Protein AF-A0A497IFQ3-F1 (afdb_monomer_lite)

Secondary structure (DSSP, 8-state):
----PPEEEEEEE-HHHHHHHHTT--HHHHHHHHHHHHTTS-HHHHHHHHTT----EEEEEEE-HHHHHHHHHHHHHH---HHHHHHHHHHTT--THHHHHHHHHHHHHHHHHHHHHHHHHHHHHHHHHHHHHHHTT----------PPPHHHHHHHHHHHHHHHHHHHT-SS--HHHHHHHHHHHSHHHHHHHHHHHHHHHHHHTTS-----

Structure (mmCIF, N/CA/C/O backbone):
data_AF-A0A497IFQ3-F1
#
_entry.id   AF-A0A497IFQ3-F1
#
loop_
_atom_site.group_PDB
_atom_site.id
_atom_site.type_symbol
_atom_site.label_atom_id
_atom_site.label_alt_id
_atom_site.label_comp_id
_atom_site.label_asym_id
_atom_site.label_entity_id
_atom_site.label_seq_id
_atom_site.pdbx_PDB_ins_code
_atom_site.Cartn_x
_atom_site.Cartn_y
_atom_site.Cartn_z
_atom_site.occupancy
_atom_site.B_iso_or_equiv
_atom_site.auth_seq_id
_atom_site.auth_comp_id
_atom_site.auth_asym_id
_atom_site.auth_atom_id
_atom_site.pdbx_PDB_model_num
ATOM 1 N N . MET A 1 1 ? -48.762 4.187 33.250 1.00 46.31 1 MET A N 1
ATOM 2 C CA . MET A 1 1 ? -47.581 4.275 32.359 1.00 46.31 1 MET A CA 1
ATOM 3 C C . MET A 1 1 ? -46.442 4.932 33.128 1.00 46.31 1 MET A C 1
ATOM 5 O O . MET A 1 1 ? -46.486 6.135 33.351 1.00 46.31 1 MET A O 1
ATOM 9 N N . ALA A 1 2 ? -45.483 4.150 33.629 1.00 41.56 2 ALA A N 1
ATOM 10 C CA . ALA A 1 2 ? -44.342 4.691 34.366 1.00 41.56 2 ALA A CA 1
ATOM 11 C C . ALA A 1 2 ? -43.437 5.490 33.413 1.00 41.56 2 ALA A C 1
ATOM 13 O O . ALA A 1 2 ? -43.145 5.036 32.306 1.00 41.56 2 ALA A O 1
ATOM 14 N N . ARG A 1 3 ? -43.013 6.691 33.826 1.00 48.00 3 ARG A N 1
ATOM 15 C CA . ARG A 1 3 ? -41.976 7.466 33.127 1.00 48.00 3 ARG A CA 1
ATOM 16 C C . ARG A 1 3 ? -40.712 6.593 33.078 1.00 48.00 3 ARG A C 1
ATOM 18 O O . ARG A 1 3 ? -40.090 6.421 34.119 1.00 48.00 3 ARG A O 1
ATOM 25 N N . LYS A 1 4 ? -40.357 6.023 31.916 1.00 55.31 4 LYS A N 1
ATOM 26 C CA . LYS A 1 4 ? -39.126 5.219 31.750 1.00 55.31 4 LYS A CA 1
ATOM 27 C C . LYS A 1 4 ? -37.924 6.083 32.165 1.00 55.31 4 LYS A C 1
ATOM 29 O O . LYS A 1 4 ? -37.690 7.126 31.546 1.00 55.31 4 LYS A O 1
ATOM 34 N N . MET A 1 5 ? -37.203 5.718 33.229 1.00 58.91 5 MET A N 1
ATOM 35 C CA . MET A 1 5 ? -36.069 6.508 33.711 1.00 58.91 5 MET A CA 1
ATOM 36 C C . MET A 1 5 ? -34.869 6.247 32.802 1.00 58.91 5 MET A C 1
ATOM 38 O O . MET A 1 5 ? -34.346 5.145 32.721 1.00 58.91 5 MET A O 1
ATOM 42 N N . ALA A 1 6 ? -34.378 7.271 32.107 1.00 61.56 6 ALA A N 1
ATOM 43 C CA . ALA A 1 6 ? -33.133 7.126 31.360 1.00 61.56 6 ALA A CA 1
ATOM 44 C C . ALA A 1 6 ? -31.962 6.938 32.341 1.00 61.56 6 ALA A C 1
ATOM 46 O O . ALA A 1 6 ? -31.642 7.838 33.126 1.00 61.56 6 ALA A O 1
ATOM 47 N N . SER A 1 7 ? -31.308 5.782 32.272 1.00 74.75 7 SER A N 1
ATOM 48 C CA . SER A 1 7 ? -30.119 5.479 33.064 1.00 74.75 7 SER A CA 1
ATOM 49 C C . SER A 1 7 ? -28.922 6.277 32.534 1.00 74.75 7 SER A C 1
ATOM 51 O O . SER A 1 7 ? -28.750 6.446 31.323 1.00 74.75 7 SER A O 1
ATOM 53 N N . LYS A 1 8 ? -28.102 6.824 33.441 1.00 78.56 8 LYS A N 1
ATOM 54 C CA . LYS A 1 8 ? -26.929 7.652 33.104 1.00 78.56 8 LYS A CA 1
ATOM 55 C C . LYS A 1 8 ? -25.644 6.886 33.416 1.00 78.56 8 LYS A C 1
ATOM 57 O O . LYS A 1 8 ? -25.462 6.452 34.548 1.00 78.56 8 LYS A O 1
ATOM 62 N N . ILE A 1 9 ? -24.733 6.787 32.450 1.00 79.19 9 ILE A N 1
ATOM 63 C CA . ILE A 1 9 ? -23.397 6.196 32.634 1.00 79.19 9 ILE A CA 1
ATOM 64 C C . ILE A 1 9 ? -22.337 7.247 32.326 1.00 79.19 9 ILE A C 1
ATOM 66 O O . ILE A 1 9 ? -22.396 7.895 31.285 1.00 79.19 9 ILE A O 1
ATOM 70 N N . THR A 1 10 ? -21.322 7.370 33.179 1.00 80.25 10 THR A N 1
ATOM 71 C CA . THR A 1 10 ? -20.142 8.200 32.901 1.00 80.25 10 THR A CA 1
ATOM 72 C C . THR A 1 10 ? -18.988 7.323 32.428 1.00 80.25 10 THR A C 1
ATOM 74 O O . THR A 1 10 ? -18.559 6.417 33.140 1.00 80.25 10 THR A O 1
ATOM 77 N N . VAL A 1 11 ? -18.452 7.601 31.241 1.00 80.94 11 VAL A N 1
ATOM 78 C CA . VAL A 1 11 ? -17.376 6.823 30.610 1.00 80.94 11 VAL A CA 1
ATOM 79 C C . VAL A 1 11 ? -16.188 7.725 30.307 1.00 80.94 11 VAL A C 1
ATOM 81 O O . VAL A 1 11 ? -16.362 8.873 29.902 1.00 80.94 11 VAL A O 1
ATOM 84 N N . LYS A 1 12 ? -14.967 7.210 30.491 1.00 81.88 12 LYS A N 1
ATOM 85 C CA . LYS A 1 12 ? -13.747 7.900 30.057 1.00 81.88 12 LYS A CA 1
ATOM 86 C C . LYS A 1 12 ? -13.398 7.538 28.612 1.00 81.88 12 LYS A C 1
ATOM 88 O O . LYS A 1 12 ? -13.318 6.352 28.298 1.00 81.88 12 LYS A O 1
ATOM 93 N N . VAL A 1 13 ? -13.143 8.528 27.764 1.00 75.88 13 VAL A N 1
ATOM 94 C CA . VAL A 1 13 ? -12.790 8.370 26.344 1.00 75.88 13 VAL A CA 1
ATOM 95 C C . VAL A 1 13 ? -11.531 9.166 25.982 1.00 75.88 13 VAL A C 1
ATOM 97 O O . VAL A 1 13 ? -11.030 9.972 26.770 1.00 75.88 13 VAL A O 1
ATOM 100 N N . SER A 1 14 ? -10.973 8.902 24.799 1.00 78.06 14 SER A N 1
ATOM 101 C CA . SER A 1 14 ? -9.847 9.682 24.274 1.00 78.06 14 SER A CA 1
ATOM 102 C C . SER A 1 14 ? -10.272 11.128 23.977 1.00 78.06 14 SER A C 1
ATOM 104 O O . SER A 1 14 ? -11.433 11.386 23.654 1.00 78.06 14 SER A O 1
ATOM 106 N N . GLU A 1 15 ? -9.329 12.070 24.027 1.00 78.75 15 GLU A N 1
ATOM 107 C CA . GLU A 1 15 ? -9.575 13.483 23.699 1.00 78.75 15 GLU A CA 1
ATOM 108 C C . GLU A 1 15 ? -10.144 13.661 22.277 1.00 78.75 15 GLU A C 1
ATOM 110 O O . GLU A 1 15 ? -11.024 14.485 22.028 1.00 78.75 15 GLU A O 1
ATOM 115 N N . LYS A 1 16 ? -9.696 12.834 21.329 1.00 74.12 16 LYS A N 1
ATOM 116 C CA . LYS A 1 16 ? -10.161 12.857 19.938 1.00 74.12 16 LYS A CA 1
ATOM 117 C C . LYS A 1 16 ? -11.615 12.400 19.807 1.00 74.12 16 LYS A C 1
ATOM 119 O O . LYS A 1 16 ? -12.400 13.058 19.120 1.00 74.12 16 LYS A O 1
ATOM 124 N N . THR A 1 17 ? -11.989 11.318 20.496 1.00 73.94 17 THR A N 1
ATOM 125 C CA . THR A 1 17 ? -13.386 10.869 20.588 1.00 73.94 17 THR A CA 1
ATOM 126 C C . THR A 1 17 ? -14.232 11.940 21.280 1.00 73.94 17 THR A C 1
ATOM 128 O O . THR A 1 17 ? -15.308 12.275 20.792 1.00 73.94 17 THR A O 1
ATOM 131 N N . PHE A 1 18 ? -13.713 12.564 22.342 1.00 74.44 18 PHE A N 1
ATOM 132 C CA . PHE A 1 18 ? -14.385 13.652 23.052 1.00 74.44 18 PHE A CA 1
ATOM 133 C C . PHE A 1 18 ? -14.697 14.850 22.149 1.00 74.44 18 PHE A C 1
ATOM 135 O O . PHE A 1 18 ? -15.847 15.283 22.082 1.00 74.44 18 PHE A O 1
ATOM 142 N N . ARG A 1 19 ? -13.719 15.339 21.374 1.00 77.75 19 ARG A N 1
ATOM 143 C CA . ARG A 1 19 ? -13.930 16.443 20.421 1.00 77.75 19 ARG A CA 1
ATOM 144 C C . ARG A 1 19 ? -14.994 16.104 19.369 1.00 77.75 19 ARG A C 1
ATOM 146 O O . ARG A 1 19 ? -15.858 16.932 19.094 1.00 77.75 19 ARG A O 1
ATOM 153 N N . LYS A 1 20 ? -14.983 14.881 18.821 1.00 71.31 20 LYS A N 1
ATOM 154 C CA . LYS A 1 20 ? -15.987 14.420 17.839 1.00 71.31 20 LYS A CA 1
ATOM 155 C C . LYS A 1 20 ? -17.396 14.329 18.417 1.00 71.31 20 LYS A C 1
ATOM 157 O O . LYS A 1 20 ? -18.358 14.636 17.721 1.00 71.31 20 LYS A O 1
ATOM 162 N N . LEU A 1 21 ? -17.510 13.879 19.662 1.00 71.06 21 LEU A N 1
ATOM 163 C CA . LEU A 1 21 ? -18.790 13.744 20.352 1.00 71.06 21 LEU A CA 1
ATOM 164 C C . LEU A 1 21 ? -19.343 15.107 20.791 1.00 71.06 21 LEU A C 1
ATOM 166 O O . LEU A 1 21 ? -20.546 15.330 20.708 1.00 71.06 21 LEU A O 1
ATOM 170 N N . ARG A 1 22 ? -18.472 16.055 21.163 1.00 68.50 22 ARG A N 1
ATOM 171 C CA . ARG A 1 22 ? -18.859 17.441 21.472 1.00 68.50 22 ARG A CA 1
ATOM 172 C C . ARG A 1 22 ? -19.334 18.217 20.236 1.00 68.50 22 ARG A C 1
ATOM 174 O O . ARG A 1 22 ? -20.189 19.082 20.370 1.00 68.50 22 ARG A O 1
ATOM 181 N N . ALA A 1 23 ? -18.835 17.887 19.042 1.00 67.06 23 ALA A N 1
ATOM 182 C CA . ALA A 1 23 ? -19.178 18.535 17.769 1.00 67.06 23 ALA A CA 1
ATOM 183 C C . ALA A 1 23 ? -20.582 18.183 17.207 1.00 67.06 23 ALA A C 1
ATOM 185 O O . ALA A 1 23 ? -20.798 18.259 16.001 1.00 67.06 23 ALA A O 1
ATOM 186 N N . GLY A 1 24 ? -21.538 17.793 18.058 1.00 55.72 24 GLY A N 1
ATOM 187 C CA . GLY A 1 24 ? -22.955 17.674 17.685 1.00 55.72 24 GLY A CA 1
ATOM 188 C C . GLY A 1 24 ? -23.424 16.298 17.201 1.00 55.72 24 GLY A C 1
ATOM 189 O O . GLY A 1 24 ? -24.503 16.200 16.627 1.00 55.72 24 GLY A O 1
ATOM 190 N N . ARG A 1 25 ? -22.666 15.216 17.426 1.00 62.12 25 ARG A N 1
ATOM 191 C CA . ARG A 1 25 ? -23.159 13.853 17.148 1.00 62.12 25 ARG A CA 1
ATOM 192 C C . ARG A 1 25 ? -23.774 13.244 18.406 1.00 62.12 25 ARG A C 1
ATOM 194 O O . ARG A 1 25 ? -23.115 13.178 19.439 1.00 62.12 25 ARG A O 1
ATOM 201 N N . ASN A 1 26 ? -25.018 12.775 18.306 1.00 74.94 26 ASN A N 1
ATOM 202 C CA . ASN A 1 26 ? -25.780 12.232 19.427 1.00 74.94 26 ASN A CA 1
ATOM 203 C C . ASN A 1 26 ? -25.115 10.953 19.980 1.00 74.94 26 ASN A C 1
ATOM 205 O O . ASN A 1 26 ? -25.133 9.897 19.350 1.00 74.94 26 ASN A O 1
ATOM 209 N N . ILE A 1 27 ? -24.476 11.061 21.149 1.00 73.12 27 ILE A N 1
ATOM 210 C CA . ILE A 1 27 ? -23.703 9.972 21.773 1.00 73.12 27 ILE A CA 1
ATOM 211 C C . ILE A 1 27 ? -24.603 8.769 22.067 1.00 73.12 27 ILE A C 1
ATOM 213 O O . ILE A 1 27 ? -24.208 7.631 21.829 1.00 73.12 27 ILE A O 1
ATOM 217 N N . SER A 1 28 ? -25.822 9.024 22.542 1.00 71.44 28 SER A N 1
ATOM 218 C CA . SER A 1 28 ? -26.810 7.984 22.838 1.00 71.44 28 SER A CA 1
ATOM 219 C C . SER A 1 28 ? -27.174 7.171 21.595 1.00 71.44 28 SER A C 1
ATOM 221 O O . SER A 1 28 ? -27.269 5.951 21.658 1.00 71.44 28 SER A O 1
ATOM 223 N N . GLU A 1 29 ? -27.290 7.827 20.442 1.00 75.06 29 GLU A N 1
ATOM 224 C CA . GLU A 1 29 ? -27.592 7.174 19.165 1.00 75.06 29 GLU A CA 1
ATOM 225 C C . GLU A 1 29 ? -26.416 6.328 18.656 1.00 75.06 29 GLU A C 1
ATOM 227 O O . GLU A 1 29 ? -26.613 5.241 18.119 1.00 75.06 29 GLU A O 1
ATOM 232 N N . GLN A 1 30 ? -25.176 6.773 18.888 1.00 72.62 30 GLN A N 1
ATOM 233 C CA . GLN A 1 30 ? -23.989 5.981 18.552 1.00 72.62 30 GLN A CA 1
ATOM 234 C C . GLN A 1 30 ? -23.867 4.723 19.407 1.00 72.62 30 GLN A C 1
ATOM 236 O O . GLN A 1 30 ? -23.492 3.679 18.881 1.00 72.62 30 GLN A O 1
ATOM 241 N N . VAL A 1 31 ? -24.179 4.814 20.703 1.00 73.88 31 VAL A N 1
ATOM 242 C CA . VAL A 1 31 ? -24.157 3.648 21.594 1.00 73.88 31 VAL A CA 1
ATOM 243 C C . VAL A 1 31 ? -25.266 2.669 21.221 1.00 73.88 31 VAL A C 1
ATOM 245 O O . VAL A 1 31 ? -24.986 1.478 21.134 1.00 73.88 31 VAL A O 1
ATOM 248 N N . ARG A 1 32 ? -26.470 3.151 20.885 1.00 74.69 32 ARG A N 1
ATOM 249 C CA . ARG A 1 32 ? -27.553 2.303 20.363 1.00 74.69 32 ARG A CA 1
ATOM 250 C C . ARG A 1 32 ? -27.152 1.577 19.079 1.00 74.69 32 ARG A C 1
ATOM 252 O O . ARG A 1 32 ? -27.226 0.356 19.016 1.00 74.69 32 ARG A O 1
ATOM 259 N N . ALA A 1 33 ? -26.647 2.310 18.085 1.00 74.56 33 ALA A N 1
ATOM 260 C CA . ALA A 1 33 ? -26.200 1.718 16.823 1.00 74.56 33 ALA A CA 1
ATOM 261 C C . ALA A 1 33 ? -25.034 0.732 17.013 1.00 74.56 33 ALA A C 1
ATOM 263 O O . ALA A 1 33 ? -24.852 -0.184 16.215 1.00 74.56 33 ALA A O 1
ATOM 264 N N . ALA A 1 34 ? -24.213 0.927 18.047 1.00 70.00 34 ALA A N 1
ATOM 265 C CA . ALA A 1 34 ? -23.145 0.003 18.398 1.00 70.00 34 ALA A CA 1
ATOM 266 C C . ALA A 1 34 ? -23.668 -1.242 19.138 1.00 70.00 34 ALA A C 1
ATOM 268 O O . ALA A 1 34 ? -23.150 -2.326 18.900 1.00 70.00 34 ALA A O 1
ATOM 269 N N . LEU A 1 35 ? -24.704 -1.109 19.975 1.00 71.94 35 LEU A N 1
ATOM 270 C CA . LEU A 1 35 ? -25.392 -2.223 20.639 1.00 71.94 35 LEU A CA 1
ATOM 271 C C . LEU A 1 35 ? -26.104 -3.151 19.648 1.00 71.94 35 LEU A C 1
ATOM 273 O O . LEU A 1 35 ? -26.054 -4.365 19.811 1.00 71.94 35 LEU A O 1
ATOM 277 N N . GLU A 1 36 ? -26.714 -2.612 18.594 1.00 73.75 36 GLU A N 1
ATOM 278 C CA . GLU A 1 36 ? -27.308 -3.440 17.533 1.00 73.75 36 GLU A CA 1
ATOM 279 C C . GLU A 1 36 ? -26.243 -4.268 16.803 1.00 73.75 36 GLU A C 1
ATOM 281 O O . GLU A 1 36 ? -26.427 -5.463 16.585 1.00 73.75 36 GLU A O 1
ATOM 286 N N . ARG A 1 37 ? -25.087 -3.658 16.516 1.00 67.19 37 ARG A N 1
ATOM 287 C CA . ARG A 1 37 ? -23.933 -4.334 15.901 1.00 67.19 37 ARG A CA 1
ATOM 288 C C . ARG A 1 37 ? -23.206 -5.277 16.848 1.00 67.19 37 ARG A C 1
ATOM 290 O O . ARG A 1 37 ? -22.497 -6.156 16.383 1.00 67.19 37 ARG A O 1
ATOM 297 N N . LEU A 1 38 ? -23.335 -5.110 18.164 1.00 64.12 38 LEU A N 1
ATOM 298 C CA . LEU A 1 38 ? -22.708 -6.019 19.125 1.00 64.12 38 LEU A CA 1
ATOM 299 C C . LEU A 1 38 ? -23.210 -7.444 18.987 1.00 64.12 38 LEU A C 1
ATOM 301 O O . LEU A 1 38 ? -22.450 -8.362 19.249 1.00 64.12 38 LEU A O 1
ATOM 305 N N . LYS A 1 39 ? -24.445 -7.633 18.514 1.00 65.31 39 LYS A N 1
ATOM 306 C CA . LYS A 1 39 ? -24.945 -8.967 18.174 1.00 65.31 39 LYS A CA 1
ATOM 307 C C . LYS A 1 39 ? -24.086 -9.664 17.107 1.00 65.31 39 LYS A C 1
ATOM 309 O O . LYS A 1 39 ? -24.096 -10.884 17.043 1.00 65.31 39 LYS A O 1
ATOM 314 N N . GLU A 1 40 ? -23.334 -8.908 16.304 1.00 66.06 40 GLU A N 1
ATOM 315 C CA . GLU A 1 40 ? -22.404 -9.418 15.287 1.00 66.06 40 GLU A CA 1
ATOM 316 C C . GLU A 1 40 ? -20.965 -9.579 15.813 1.00 66.06 40 GLU A C 1
ATOM 318 O O . GLU A 1 40 ? -20.155 -10.260 15.191 1.00 66.06 40 GLU A O 1
ATOM 323 N N . ILE A 1 41 ? -20.621 -8.952 16.944 1.00 63.09 41 ILE A N 1
ATOM 324 C CA . ILE A 1 41 ? -19.265 -8.926 17.506 1.00 63.09 41 ILE A CA 1
ATOM 325 C C . ILE A 1 41 ? -19.222 -9.898 18.683 1.00 63.09 41 ILE A C 1
ATOM 327 O O . ILE A 1 41 ? -19.818 -9.643 19.727 1.00 63.09 41 ILE A O 1
ATOM 331 N N . GLY A 1 42 ? -18.490 -11.002 18.539 1.00 67.31 42 GLY A N 1
ATOM 332 C CA . GLY A 1 42 ? -18.340 -11.978 19.618 1.00 67.31 42 GLY A CA 1
ATOM 333 C C . GLY A 1 42 ? -17.724 -11.367 20.894 1.00 67.31 42 GLY A C 1
ATOM 334 O O . GLY A 1 42 ? -16.911 -10.439 20.812 1.00 67.31 42 GLY A O 1
ATOM 335 N N . PRO A 1 43 ? -18.051 -11.897 22.088 1.00 69.81 43 PRO A N 1
ATOM 336 C CA . PRO A 1 43 ? -17.566 -11.382 23.377 1.00 69.81 43 PRO A CA 1
ATOM 337 C C . PRO A 1 43 ? -16.031 -11.374 23.494 1.00 69.81 43 PRO A C 1
ATOM 339 O O . PRO A 1 43 ? -15.452 -10.509 24.154 1.00 69.81 43 PRO A O 1
ATOM 342 N N . GLU A 1 44 ? -15.347 -12.288 22.804 1.00 71.44 44 GLU A N 1
ATOM 343 C CA . GLU A 1 44 ? -13.881 -12.324 22.748 1.00 71.44 44 GLU A CA 1
ATOM 344 C C . GLU A 1 44 ? -13.276 -11.128 22.001 1.00 71.44 44 GLU A C 1
ATOM 346 O O . GLU A 1 44 ? -12.239 -10.596 22.405 1.00 71.44 44 GLU A O 1
ATOM 351 N N . GLU A 1 45 ? -13.923 -10.671 20.925 1.00 67.62 45 GLU A N 1
ATOM 352 C CA . GLU A 1 45 ? -13.475 -9.505 20.159 1.00 67.62 45 GLU A CA 1
ATOM 353 C C . GLU A 1 45 ? -13.669 -8.227 20.982 1.00 67.62 45 GLU A C 1
ATOM 355 O O . GLU A 1 45 ? -12.790 -7.364 21.008 1.00 67.62 45 GLU A O 1
ATOM 360 N N . LEU A 1 46 ? -14.759 -8.150 21.754 1.00 67.88 46 LEU A N 1
ATOM 361 C CA . LEU A 1 46 ? -14.995 -7.055 22.692 1.00 67.88 46 LEU A CA 1
ATOM 362 C C . LEU A 1 46 ? -13.854 -6.921 23.713 1.00 67.88 46 LEU A C 1
ATOM 364 O O . LEU A 1 46 ? -13.364 -5.814 23.952 1.00 67.88 46 LEU A O 1
ATOM 368 N N . LYS A 1 47 ? -13.400 -8.046 24.281 1.00 70.12 47 LYS A N 1
ATOM 369 C CA . LYS A 1 47 ? -12.311 -8.072 25.266 1.00 70.12 47 LYS A CA 1
ATOM 370 C C . LYS A 1 47 ? -11.004 -7.547 24.667 1.00 70.12 47 LYS A C 1
ATOM 372 O O . LYS A 1 47 ? -10.412 -6.625 25.231 1.00 70.12 47 LYS A O 1
ATOM 377 N N . ARG A 1 48 ? -10.627 -8.022 23.473 1.00 72.12 48 ARG A N 1
ATOM 378 C CA . ARG A 1 48 ? -9.427 -7.555 22.745 1.00 72.12 48 ARG A CA 1
ATOM 379 C C . ARG A 1 48 ? -9.458 -6.053 22.466 1.00 72.12 48 ARG A C 1
ATOM 381 O O . ARG A 1 48 ? -8.453 -5.376 22.638 1.00 72.12 48 ARG A O 1
ATOM 388 N N . MET A 1 49 ? -10.619 -5.511 22.102 1.00 64.94 49 MET A N 1
ATOM 389 C CA . MET A 1 49 ? -10.777 -4.079 21.820 1.00 64.94 49 MET A CA 1
ATOM 390 C C . MET A 1 49 ? -10.685 -3.183 23.068 1.00 64.94 49 MET A C 1
ATOM 392 O O . MET A 1 49 ? -10.488 -1.969 22.955 1.00 64.94 49 MET A O 1
ATOM 396 N N . THR A 1 50 ? -10.844 -3.749 24.268 1.00 66.44 50 THR A N 1
ATOM 397 C CA . THR A 1 50 ? -10.712 -2.999 25.529 1.00 66.44 50 THR A CA 1
ATOM 398 C C . THR A 1 50 ? -9.323 -3.012 26.139 1.00 66.44 50 THR A C 1
ATOM 400 O O . THR A 1 50 ? -9.010 -2.122 26.938 1.00 66.44 50 THR A O 1
ATOM 403 N N . GLU A 1 51 ? -8.473 -3.955 25.739 1.00 63.56 51 GLU A N 1
ATOM 404 C CA . GLU A 1 51 ? -7.082 -4.027 26.171 1.00 63.56 51 GLU A CA 1
ATOM 405 C C . GLU A 1 51 ? -6.283 -2.889 25.511 1.00 63.56 51 GLU A C 1
ATOM 407 O O . GLU A 1 51 ? -5.857 -2.958 24.365 1.00 63.56 51 GLU A O 1
ATOM 412 N N . GLY A 1 52 ? -6.119 -1.778 26.237 1.00 56.53 52 GLY A N 1
ATOM 413 C CA . GLY A 1 52 ? -5.223 -0.675 25.854 1.00 56.53 52 GLY A CA 1
ATOM 414 C C . GLY A 1 52 ? -5.882 0.693 25.675 1.00 56.53 52 GLY A C 1
ATOM 415 O O . GLY A 1 52 ? -5.188 1.710 25.642 1.00 56.53 52 GLY A O 1
ATOM 416 N N . ALA A 1 53 ? -7.212 0.782 25.635 1.00 57.25 53 ALA A N 1
ATOM 417 C CA . ALA A 1 53 ? -7.888 2.068 25.485 1.00 57.25 53 ALA A CA 1
ATOM 418 C C . ALA A 1 53 ? -8.182 2.726 26.845 1.00 57.25 53 ALA A C 1
ATOM 420 O O . ALA A 1 53 ? -9.273 2.574 27.403 1.00 57.25 53 ALA A O 1
ATOM 421 N N . VAL A 1 54 ? -7.244 3.511 27.387 1.00 64.38 54 VAL A N 1
ATOM 422 C CA . VAL A 1 54 ? -7.496 4.360 28.569 1.00 64.38 54 VAL A CA 1
ATOM 423 C C . VAL A 1 54 ? -7.704 5.812 28.142 1.00 64.38 54 VAL A C 1
ATOM 425 O O . VAL A 1 54 ? -6.773 6.524 27.778 1.00 64.38 54 VAL A O 1
ATOM 428 N N . GLY A 1 55 ? -8.960 6.257 28.185 1.00 66.31 55 GLY A N 1
ATOM 429 C CA . GLY A 1 55 ? -9.328 7.657 27.988 1.00 66.31 55 GLY A CA 1
ATOM 430 C C . GLY A 1 55 ? -9.105 8.508 29.241 1.00 66.31 55 GLY A C 1
ATOM 431 O O . GLY A 1 55 ? -9.234 8.006 30.360 1.00 66.31 55 GLY A O 1
ATOM 432 N N . LYS A 1 56 ? -8.815 9.802 29.064 1.00 76.62 56 LYS A N 1
ATOM 433 C CA . LYS A 1 56 ? -8.712 10.780 30.165 1.00 76.62 56 LYS A CA 1
ATOM 434 C C . LYS A 1 56 ? -9.996 11.606 30.338 1.00 76.62 56 LYS A C 1
ATOM 436 O O . LYS A 1 56 ? -10.358 11.922 31.469 1.00 76.62 56 LYS A O 1
ATOM 441 N N . GLU A 1 57 ? -10.719 11.867 29.251 1.00 79.75 57 GLU A N 1
ATOM 442 C CA . GLU A 1 57 ? -11.892 12.751 29.217 1.00 79.75 57 GLU A CA 1
ATOM 443 C C . GLU A 1 57 ? -13.180 12.026 29.610 1.00 79.75 57 GLU A C 1
ATOM 445 O O . GLU A 1 57 ? -13.417 10.916 29.141 1.00 79.75 57 GLU A O 1
ATOM 450 N N . LYS A 1 58 ? -14.041 12.634 30.436 1.00 82.25 58 LYS A N 1
ATOM 451 C CA . LYS A 1 58 ? -15.310 12.028 30.890 1.00 82.25 58 LYS A CA 1
ATOM 452 C C . LYS A 1 58 ? -16.489 12.463 30.014 1.00 82.25 58 LYS A C 1
ATOM 454 O O . LYS A 1 58 ? -16.671 13.649 29.765 1.00 82.25 58 LYS A O 1
ATOM 459 N N . ILE A 1 59 ? -17.335 11.512 29.622 1.00 80.31 59 ILE A N 1
ATOM 460 C CA . ILE A 1 59 ? -18.592 11.749 28.902 1.00 80.31 59 ILE A CA 1
ATOM 461 C C . ILE A 1 59 ? -19.731 11.024 29.603 1.00 80.31 59 ILE A C 1
ATOM 463 O O . ILE A 1 59 ? -19.596 9.857 29.969 1.00 80.31 59 ILE A O 1
ATOM 467 N N . THR A 1 60 ? -20.866 11.703 29.738 1.00 80.94 60 THR A N 1
ATOM 468 C CA . THR A 1 60 ? -22.102 11.109 30.250 1.00 80.94 60 THR A CA 1
ATOM 469 C C . THR A 1 60 ? -22.967 10.627 29.092 1.00 80.94 60 THR A C 1
ATOM 471 O O . THR A 1 60 ? -23.381 11.417 28.246 1.00 80.94 60 THR A O 1
ATOM 474 N N . VAL A 1 61 ? -23.273 9.335 29.079 1.00 80.25 61 VAL A N 1
ATOM 475 C CA . VAL A 1 61 ? -24.188 8.690 28.138 1.00 80.25 61 VAL A CA 1
ATOM 476 C C . VAL A 1 61 ? -25.528 8.481 28.834 1.00 80.25 61 VAL A C 1
ATOM 478 O O . VAL A 1 61 ? -25.575 7.967 29.952 1.00 80.25 61 VAL A O 1
ATOM 481 N N . LYS A 1 62 ? -26.622 8.885 28.185 1.00 81.25 62 LYS A N 1
ATOM 482 C CA . LYS A 1 62 ? -27.985 8.581 28.636 1.00 81.25 62 LYS A CA 1
ATOM 483 C C . LYS A 1 62 ? -28.538 7.456 27.773 1.00 81.25 62 LYS A C 1
ATOM 485 O O . LYS A 1 62 ? -28.597 7.633 26.557 1.00 81.25 62 LYS A O 1
ATOM 490 N N . LEU A 1 63 ? -28.934 6.346 28.386 1.00 79.06 63 LEU A N 1
ATOM 491 C CA . LEU A 1 63 ? -29.513 5.196 27.692 1.00 79.06 63 LEU A CA 1
ATOM 492 C C . LEU A 1 63 ? -30.894 4.853 28.273 1.00 79.06 63 LEU A C 1
ATOM 494 O O . LEU A 1 63 ? -31.120 5.056 29.471 1.00 79.06 63 LEU A O 1
ATOM 498 N N . PRO A 1 64 ? -31.822 4.336 27.454 1.00 81.00 64 PRO A N 1
ATOM 499 C CA . PRO A 1 64 ? -33.015 3.642 27.932 1.00 81.00 64 PRO A CA 1
ATOM 500 C C . PRO A 1 64 ? -32.666 2.464 28.856 1.00 81.00 64 PRO A C 1
ATOM 502 O O . PRO A 1 64 ? -31.607 1.852 28.718 1.00 81.00 64 PRO A O 1
ATOM 505 N N . GLU A 1 65 ? -33.570 2.122 29.778 1.00 80.38 65 GLU A N 1
ATOM 506 C CA . GLU A 1 65 ? -33.380 1.019 30.741 1.00 80.38 65 GLU A CA 1
ATOM 507 C C . GLU A 1 65 ? -33.154 -0.332 30.051 1.00 80.38 65 GLU A C 1
ATOM 509 O O . GLU A 1 65 ? -32.312 -1.108 30.489 1.00 80.38 65 GLU A O 1
ATOM 514 N N . GLU A 1 66 ? -33.844 -0.577 28.936 1.00 81.94 66 GLU A N 1
ATOM 515 C CA . GLU A 1 66 ? -33.701 -1.791 28.121 1.00 81.94 66 GLU A CA 1
ATOM 516 C C . GLU A 1 66 ? -32.268 -1.941 27.578 1.00 81.94 66 GLU A C 1
ATOM 518 O O . GLU A 1 66 ? -31.650 -2.996 27.704 1.00 81.94 66 GLU A O 1
ATOM 523 N N . GLU A 1 67 ? -31.698 -0.859 27.041 1.00 80.56 67 GLU A N 1
ATOM 524 C CA . GLU A 1 67 ? -30.322 -0.833 26.527 1.00 80.56 67 GLU A CA 1
ATOM 525 C C . GLU A 1 67 ? -29.293 -0.986 27.656 1.00 80.56 67 GLU A C 1
ATOM 527 O O . GLU A 1 67 ? -28.277 -1.666 27.500 1.00 80.56 67 GLU A O 1
ATOM 532 N N . TYR A 1 68 ? -29.575 -0.395 28.819 1.00 82.56 68 TYR A N 1
ATOM 533 C CA . TYR A 1 68 ? -28.736 -0.542 30.003 1.00 82.56 68 TYR A CA 1
ATOM 534 C C . TYR A 1 68 ? -28.735 -1.979 30.543 1.00 82.56 68 TYR A C 1
ATOM 536 O O . TYR A 1 68 ? -27.677 -2.500 30.896 1.00 82.56 68 TYR A O 1
ATOM 544 N N . ALA A 1 69 ? -29.896 -2.636 30.573 1.00 81.69 69 ALA A N 1
ATOM 545 C CA . ALA A 1 69 ? -30.022 -4.026 30.997 1.00 81.69 69 ALA A CA 1
ATOM 546 C C . ALA A 1 69 ? -29.224 -4.970 30.083 1.00 81.69 69 ALA A C 1
ATOM 548 O O . ALA A 1 69 ? -28.512 -5.838 30.583 1.00 81.69 69 ALA A O 1
ATOM 549 N N . MET A 1 70 ? -29.248 -4.745 28.763 1.00 81.38 70 MET A N 1
ATOM 550 C CA . MET A 1 70 ? -28.425 -5.508 27.813 1.00 81.38 70 MET A CA 1
ATOM 551 C C . MET A 1 70 ? -26.925 -5.332 28.074 1.00 81.38 70 MET A C 1
ATOM 553 O O . MET A 1 70 ? -26.181 -6.310 28.113 1.00 81.38 70 MET A O 1
ATOM 557 N N . LEU A 1 71 ? -26.472 -4.097 28.316 1.00 83.12 71 LEU A N 1
ATOM 558 C CA . LEU A 1 71 ? -25.076 -3.839 28.685 1.00 83.12 71 LEU A CA 1
ATOM 559 C C . LEU A 1 71 ? -24.682 -4.518 30.001 1.00 83.12 71 LEU A C 1
ATOM 561 O O . LEU A 1 71 ? -23.530 -4.919 30.156 1.00 83.12 71 LEU A O 1
ATOM 565 N N . LYS A 1 72 ? -25.618 -4.634 30.948 1.00 83.94 72 LYS A N 1
ATOM 566 C CA . LYS A 1 72 ? -25.396 -5.316 32.223 1.00 83.94 72 LYS A CA 1
ATOM 567 C C . LYS A 1 72 ? -25.290 -6.836 32.048 1.00 83.94 72 LYS A C 1
ATOM 569 O O . LYS A 1 72 ? -24.357 -7.409 32.592 1.00 83.94 72 LYS A O 1
ATOM 574 N N . SER A 1 73 ? -26.143 -7.456 31.228 1.00 83.69 73 SER A N 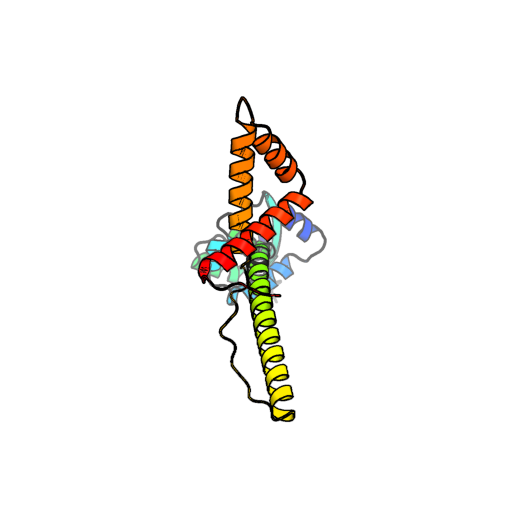1
ATOM 575 C CA . SER A 1 73 ? -26.013 -8.882 30.867 1.00 83.69 73 SER A CA 1
ATOM 576 C C . SER A 1 73 ? -24.651 -9.165 30.236 1.00 83.69 73 SER A C 1
ATOM 578 O O . SER A 1 73 ? -23.906 -10.017 30.705 1.00 83.69 73 SER A O 1
ATOM 580 N N . LEU A 1 74 ? -24.252 -8.349 29.253 1.00 80.75 74 LEU A N 1
ATOM 581 C CA . LEU A 1 74 ? -22.939 -8.469 28.611 1.00 80.75 74 LEU A CA 1
ATOM 582 C C . LEU A 1 74 ? -21.785 -8.273 29.603 1.00 80.75 74 LEU A C 1
ATOM 584 O O . LEU A 1 74 ? -20.736 -8.897 29.473 1.00 80.75 74 LEU A O 1
ATOM 588 N N . SER A 1 75 ? -21.959 -7.398 30.593 1.00 84.38 75 SER A N 1
ATOM 589 C CA . SER A 1 75 ? -20.991 -7.168 31.670 1.00 84.38 75 SER A CA 1
ATOM 590 C C . SER A 1 75 ? -20.808 -8.403 32.550 1.00 84.38 75 SER A C 1
ATOM 592 O O . SER A 1 75 ? -19.672 -8.745 32.876 1.00 84.38 75 SER A O 1
ATOM 594 N N . GLU A 1 76 ? -21.900 -9.090 32.874 1.00 84.75 76 GLU A N 1
ATOM 595 C CA . GLU A 1 76 ? -21.893 -10.337 33.642 1.00 84.75 76 GLU A CA 1
ATOM 596 C C . GLU A 1 76 ? -21.289 -11.494 32.825 1.00 84.75 76 GLU A C 1
ATOM 598 O O . GLU A 1 76 ? -20.436 -12.216 33.334 1.00 84.75 76 GLU A O 1
ATOM 603 N N . GLU A 1 77 ? -21.632 -11.606 31.538 1.00 81.56 77 GLU A N 1
ATOM 604 C CA . GLU A 1 77 ? -21.119 -12.645 30.629 1.00 81.56 77 GLU A CA 1
ATOM 605 C C . GLU A 1 77 ? -19.619 -12.501 30.323 1.00 81.56 77 GLU A C 1
ATOM 607 O O . GLU A 1 77 ? -18.886 -13.486 30.260 1.00 81.56 77 GLU A O 1
ATOM 612 N N . THR A 1 78 ? -19.141 -11.271 30.118 1.00 76.75 78 THR A N 1
ATOM 613 C CA . THR A 1 78 ? -17.741 -11.004 29.731 1.00 76.75 78 THR A CA 1
ATOM 614 C C . THR A 1 78 ? -16.812 -10.768 30.924 1.00 76.75 78 THR A C 1
ATOM 616 O O . THR A 1 78 ? -15.590 -10.719 30.752 1.00 76.75 78 THR A O 1
ATOM 619 N N . GLY A 1 79 ? -17.366 -10.568 32.126 1.00 81.56 79 GLY A N 1
ATOM 620 C CA . GLY A 1 79 ? -16.628 -10.124 33.315 1.00 81.56 79 GLY A CA 1
ATOM 621 C C . GLY A 1 79 ? -16.089 -8.689 33.214 1.00 81.56 79 GLY A C 1
ATOM 622 O O . GLY A 1 79 ? -15.259 -8.269 34.022 1.00 81.56 79 GLY A O 1
ATOM 623 N N . MET A 1 80 ? -16.517 -7.919 32.210 1.00 81.94 80 MET A N 1
ATOM 624 C CA . MET A 1 80 ? -16.055 -6.553 31.961 1.00 81.94 80 MET A CA 1
ATOM 625 C C . MET A 1 80 ? -17.009 -5.541 32.579 1.00 81.94 80 MET A C 1
ATOM 627 O O . MET A 1 80 ? -18.210 -5.754 32.594 1.00 81.94 80 MET A O 1
ATOM 631 N N . THR A 1 81 ? -16.520 -4.381 33.029 1.00 84.12 81 THR A N 1
ATOM 632 C CA . THR A 1 81 ? -17.429 -3.331 33.531 1.00 84.12 81 THR A CA 1
ATOM 633 C C . THR A 1 81 ? -18.261 -2.721 32.399 1.00 84.12 81 THR A C 1
ATOM 635 O O . THR A 1 81 ? -17.736 -2.460 31.317 1.00 84.12 81 THR A O 1
ATOM 638 N N . VAL A 1 82 ? -19.520 -2.360 32.673 1.00 82.38 82 VAL A N 1
ATOM 639 C CA . VAL A 1 82 ? -20.401 -1.630 31.733 1.00 82.38 82 VAL A CA 1
ATOM 640 C C . VAL A 1 82 ? -19.699 -0.417 31.100 1.00 82.38 82 VAL A C 1
ATOM 642 O O . VAL A 1 82 ? -19.821 -0.160 29.904 1.00 82.38 82 VAL A O 1
ATOM 645 N N . SER A 1 83 ? -18.888 0.308 31.877 1.00 83.19 83 SER A N 1
ATOM 646 C CA . SER A 1 83 ? -18.123 1.457 31.375 1.00 83.19 83 SER A CA 1
ATOM 647 C C . SER A 1 83 ? -17.050 1.080 30.343 1.00 83.19 83 SER A C 1
ATOM 649 O O . SER A 1 83 ? -16.800 1.846 29.411 1.00 83.19 83 SER A O 1
ATOM 651 N N . ALA A 1 84 ? -16.423 -0.092 30.489 1.00 78.06 84 ALA A N 1
ATOM 652 C CA . ALA A 1 84 ? -15.437 -0.614 29.550 1.00 78.06 84 ALA A CA 1
ATOM 653 C C . ALA A 1 84 ? -16.106 -1.077 28.252 1.00 78.06 84 ALA A C 1
ATOM 655 O O . ALA A 1 84 ? -15.602 -0.765 27.176 1.00 78.06 84 ALA A O 1
ATOM 656 N N . ILE A 1 85 ? -17.277 -1.712 28.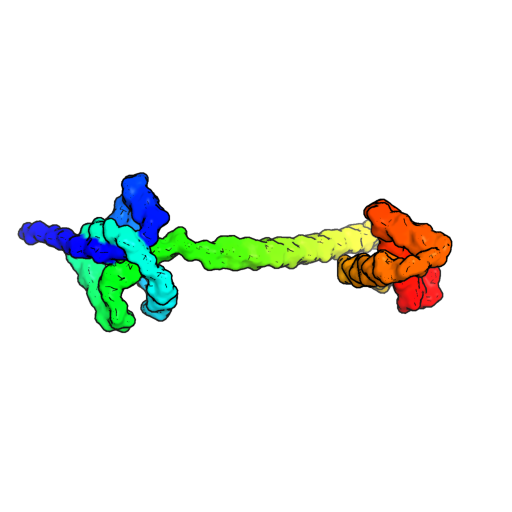346 1.00 78.94 85 ILE A N 1
ATOM 657 C CA . ILE A 1 85 ? -18.080 -2.123 27.185 1.00 78.94 85 ILE A CA 1
ATOM 658 C C . ILE A 1 85 ? -18.487 -0.896 26.367 1.00 78.94 85 ILE A C 1
ATOM 660 O O . ILE A 1 85 ? -18.206 -0.820 25.174 1.00 78.94 85 ILE A O 1
ATOM 664 N N . VAL A 1 86 ? -19.055 0.129 27.011 1.00 80.88 86 VAL A N 1
ATOM 665 C CA . VAL A 1 86 ? -19.429 1.376 26.321 1.00 80.88 86 VAL A CA 1
ATOM 666 C C . VAL A 1 86 ? -18.205 2.063 25.710 1.00 80.88 86 VAL A C 1
ATOM 668 O O . VAL A 1 86 ? -18.281 2.599 24.606 1.00 80.88 86 VAL A O 1
ATOM 671 N N . ARG A 1 87 ? -17.047 2.017 26.378 1.00 78.62 87 ARG A N 1
ATOM 672 C CA . ARG A 1 87 ? -15.795 2.528 25.805 1.00 78.62 87 ARG A CA 1
ATOM 673 C C . ARG A 1 87 ? -15.384 1.755 24.548 1.00 78.62 87 ARG A C 1
ATOM 675 O O . ARG A 1 87 ? -15.009 2.395 23.567 1.00 78.62 87 ARG A O 1
ATOM 682 N N . ALA A 1 88 ? -15.468 0.424 24.561 1.00 76.38 88 ALA A N 1
ATOM 683 C CA . ALA A 1 88 ? -15.186 -0.425 23.401 1.00 76.38 88 ALA A CA 1
ATOM 684 C C . ALA A 1 88 ? -16.077 -0.036 22.215 1.00 76.38 88 ALA A C 1
ATOM 686 O O . ALA A 1 88 ? -15.593 0.219 21.111 1.00 76.38 88 ALA A O 1
ATOM 687 N N . LEU A 1 89 ? -17.376 0.120 22.488 1.00 75.56 89 LEU A N 1
ATOM 688 C CA . LEU A 1 89 ? -18.375 0.499 21.494 1.00 75.56 89 LEU A CA 1
ATOM 689 C C . LEU A 1 89 ? -18.087 1.852 20.852 1.00 75.56 89 LEU A C 1
ATOM 691 O O . LEU A 1 89 ? -18.161 1.996 19.632 1.00 75.56 89 LEU A O 1
ATOM 695 N N . LEU A 1 90 ? -17.714 2.841 21.665 1.00 74.19 90 LEU A N 1
ATOM 696 C CA . LEU A 1 90 ? -17.398 4.185 21.185 1.00 74.19 90 LEU A CA 1
ATOM 697 C C . LEU A 1 90 ? -16.070 4.247 20.416 1.00 74.19 90 LEU A C 1
ATOM 699 O O . LEU A 1 90 ? -15.908 5.094 19.535 1.00 74.19 90 LEU A O 1
ATOM 703 N N . ASN A 1 91 ? -15.122 3.357 20.713 1.00 71.19 91 ASN A N 1
ATOM 704 C CA . ASN A 1 91 ? -13.808 3.347 20.073 1.00 71.19 91 ASN A CA 1
ATOM 705 C C . ASN A 1 91 ? -13.773 2.593 18.732 1.00 71.19 91 ASN A C 1
ATOM 707 O O . ASN A 1 91 ? -12.870 2.858 17.935 1.00 71.19 91 ASN A O 1
ATOM 711 N N . LYS A 1 92 ? -14.769 1.752 18.401 1.00 57.78 92 LYS A N 1
ATOM 712 C CA . LYS A 1 92 ? -14.777 0.933 17.164 1.00 57.78 92 LYS A CA 1
ATOM 713 C C . LYS A 1 92 ? -14.826 1.729 15.844 1.00 57.78 92 LYS A C 1
ATOM 715 O O . LYS A 1 92 ? -14.723 1.152 14.768 1.00 57.78 92 LYS A O 1
ATOM 720 N N . LYS A 1 93 ? -14.904 3.068 15.873 1.00 51.31 93 LYS A N 1
ATOM 721 C CA . LYS A 1 93 ? -14.695 3.913 14.673 1.00 51.31 93 LYS A CA 1
ATOM 722 C C . LYS A 1 93 ? -13.282 4.489 14.515 1.00 51.31 93 LYS A C 1
ATOM 724 O O . LYS A 1 93 ? -13.051 5.232 13.560 1.00 51.31 93 LYS A O 1
ATOM 729 N N . GLU A 1 94 ? -12.335 4.167 15.395 1.00 48.16 94 GLU A N 1
ATOM 730 C CA . GLU A 1 94 ? -10.948 4.652 15.295 1.00 48.16 94 GLU A CA 1
ATOM 731 C C . GLU A 1 94 ? -9.891 3.557 15.146 1.00 48.16 94 GLU A C 1
ATOM 733 O O . GLU A 1 94 ? -8.697 3.853 15.143 1.00 48.16 94 GLU A O 1
ATOM 738 N N . GLU A 1 95 ? -10.301 2.314 14.921 1.00 43.47 95 GLU A N 1
ATOM 739 C CA . GLU A 1 95 ? -9.378 1.255 14.543 1.00 43.47 95 GLU A CA 1
ATOM 740 C C . GLU A 1 95 ? -8.995 1.384 13.060 1.00 43.47 95 GLU A C 1
ATOM 742 O O . GLU A 1 95 ? -9.550 0.793 12.136 1.00 43.47 95 GLU A O 1
ATOM 747 N N . SER A 1 96 ? -7.976 2.211 12.824 1.00 44.50 96 SER A N 1
ATOM 748 C CA . SER A 1 96 ? -7.175 2.218 11.601 1.00 44.50 96 SER A CA 1
ATOM 749 C C . SER A 1 96 ? -6.279 0.975 11.458 1.00 44.50 96 SER A C 1
ATOM 751 O O . SER A 1 96 ? -5.307 1.022 10.702 1.00 44.50 96 SER A O 1
ATOM 753 N N . THR A 1 97 ? -6.600 -0.121 12.148 1.00 47.56 97 THR A N 1
ATOM 754 C CA . THR A 1 97 ? -6.104 -1.479 11.879 1.00 47.56 97 THR A CA 1
ATOM 755 C C . THR A 1 97 ? -6.498 -1.898 10.463 1.00 47.56 97 THR A C 1
ATOM 757 O O . THR A 1 97 ? -5.651 -2.364 9.712 1.00 47.56 97 THR A O 1
ATOM 760 N N . GLY A 1 98 ? -7.686 -1.504 9.988 1.00 43.41 98 GLY A N 1
ATOM 761 C CA . GLY A 1 98 ? -8.040 -1.632 8.574 1.00 43.41 98 GLY A CA 1
ATOM 762 C C . GLY A 1 98 ? -7.209 -0.735 7.646 1.00 43.41 98 GLY A C 1
ATOM 763 O O . G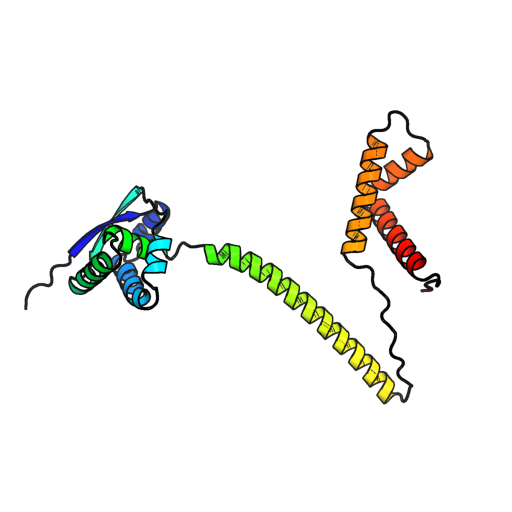LY A 1 98 ? -6.736 -1.181 6.622 1.00 43.41 98 GLY A O 1
ATOM 764 N N . ARG A 1 99 ? -6.955 0.544 7.945 1.00 49.09 99 ARG A N 1
ATOM 765 C CA . ARG A 1 99 ? -6.441 1.475 6.907 1.00 49.09 99 ARG A CA 1
ATOM 766 C C . ARG A 1 99 ? -4.942 1.355 6.605 1.00 49.09 99 ARG A C 1
ATOM 768 O O . ARG A 1 99 ? -4.545 1.669 5.483 1.00 49.09 99 ARG A O 1
ATOM 775 N N . LYS A 1 100 ? -4.113 0.928 7.566 1.00 50.44 100 LYS A N 1
ATOM 776 C CA . LYS A 1 100 ? -2.682 0.644 7.325 1.00 50.44 100 LYS A CA 1
ATOM 777 C C . LYS A 1 100 ? -2.470 -0.765 6.776 1.00 50.44 100 LYS A C 1
ATOM 779 O O . LYS A 1 100 ? -1.685 -0.923 5.846 1.00 50.44 100 LYS A O 1
ATOM 784 N N . GLU A 1 101 ? -3.214 -1.747 7.277 1.00 48.50 101 GLU A N 1
ATOM 785 C CA . GLU A 1 101 ? -3.116 -3.128 6.807 1.00 48.50 101 GLU A CA 1
ATOM 786 C C . GLU A 1 101 ? -3.795 -3.309 5.445 1.00 48.50 101 GLU A C 1
ATOM 788 O O . GLU A 1 101 ? -3.196 -3.885 4.545 1.00 48.50 101 GLU A O 1
ATOM 793 N N . VAL A 1 102 ? -4.959 -2.687 5.216 1.00 50.59 102 VAL A N 1
ATOM 794 C CA . VAL A 1 102 ? -5.585 -2.605 3.888 1.00 50.59 102 VAL A CA 1
ATOM 795 C C . VAL A 1 102 ? -4.717 -1.788 2.949 1.00 50.59 102 VAL A C 1
ATOM 797 O O . VAL A 1 102 ? -4.534 -2.256 1.851 1.00 50.59 102 VAL A O 1
ATOM 800 N N . LYS A 1 103 ? -4.085 -0.654 3.306 1.00 52.75 103 LYS A N 1
ATOM 801 C CA . LYS A 1 103 ? -3.142 0.006 2.365 1.00 52.75 103 LYS A CA 1
ATOM 802 C C . LYS A 1 103 ? -1.937 -0.873 2.013 1.00 52.75 103 LYS A C 1
ATOM 804 O O . LYS A 1 103 ? -1.500 -0.833 0.868 1.00 52.75 103 LYS A O 1
ATOM 809 N N . ALA A 1 104 ? -1.413 -1.655 2.956 1.00 53.69 104 ALA A N 1
ATOM 810 C CA . ALA A 1 104 ? -0.325 -2.593 2.690 1.00 53.69 104 ALA A CA 1
ATOM 811 C C . ALA A 1 104 ? -0.785 -3.777 1.815 1.00 53.69 104 ALA A C 1
ATOM 813 O O . ALA A 1 104 ? -0.103 -4.108 0.848 1.00 53.69 104 ALA A O 1
ATOM 814 N N . ARG A 1 105 ? -1.967 -4.351 2.088 1.00 53.22 105 ARG A N 1
ATOM 815 C CA . ARG A 1 105 ? -2.592 -5.419 1.287 1.00 53.22 105 ARG A CA 1
ATOM 816 C C . ARG A 1 105 ? -3.103 -4.924 -0.068 1.00 53.22 105 ARG A C 1
ATOM 818 O O . ARG A 1 105 ? -3.000 -5.653 -1.032 1.00 53.22 105 ARG A O 1
ATOM 825 N N . HIS A 1 106 ? -3.574 -3.685 -0.191 1.00 53.97 106 HIS A N 1
ATOM 826 C CA . HIS A 1 106 ? -3.976 -3.070 -1.462 1.00 53.97 106 HIS A CA 1
ATOM 827 C C . HIS A 1 106 ? -2.771 -2.658 -2.295 1.00 53.97 106 HIS A C 1
ATOM 829 O O . HIS A 1 106 ? -2.911 -2.551 -3.503 1.00 53.97 106 HIS A O 1
ATOM 835 N N . LYS A 1 107 ? -1.618 -2.363 -1.680 1.00 60.78 107 LYS A N 1
ATOM 836 C CA . LYS A 1 107 ? -0.380 -2.122 -2.424 1.00 60.78 107 LYS A CA 1
ATOM 837 C C . LYS A 1 107 ? 0.143 -3.436 -3.009 1.00 60.78 107 LYS A C 1
ATOM 839 O O . LYS A 1 107 ? 0.372 -3.469 -4.206 1.00 60.78 107 LYS A O 1
ATOM 844 N N . ARG A 1 108 ? 0.193 -4.511 -2.208 1.00 58.03 108 ARG A N 1
ATOM 845 C CA . ARG A 1 108 ? 0.556 -5.859 -2.687 1.00 58.03 108 ARG A CA 1
ATOM 846 C C . ARG A 1 108 ? -0.468 -6.436 -3.664 1.00 58.03 108 ARG A C 1
ATOM 848 O O . ARG A 1 108 ? -0.092 -6.827 -4.745 1.00 58.03 108 ARG A O 1
ATOM 855 N N . GLY A 1 109 ? -1.760 -6.359 -3.354 1.00 54.94 109 GLY A N 1
ATOM 856 C CA . GLY A 1 109 ? -2.831 -6.818 -4.241 1.00 54.94 109 GLY A CA 1
ATOM 857 C C . GLY A 1 109 ? -2.967 -5.982 -5.515 1.00 54.94 109 GLY A C 1
ATOM 858 O O . GLY A 1 109 ? -3.349 -6.512 -6.544 1.00 54.94 109 GLY A O 1
ATOM 859 N N . LYS A 1 110 ? -2.623 -4.683 -5.504 1.00 61.91 110 LYS A N 1
ATOM 860 C CA . LYS A 1 110 ? -2.495 -3.913 -6.753 1.00 61.91 110 LYS A CA 1
ATOM 861 C C . LYS A 1 110 ? -1.251 -4.320 -7.534 1.00 61.91 110 LYS A C 1
ATOM 863 O O . LYS A 1 110 ? -1.352 -4.376 -8.743 1.00 61.91 110 LYS A O 1
ATOM 868 N N . GLU A 1 111 ? -0.117 -4.576 -6.882 1.00 62.81 111 GLU A N 1
ATOM 869 C CA . GLU A 1 111 ? 1.094 -5.097 -7.540 1.00 62.81 111 GLU A CA 1
ATOM 870 C C . GLU A 1 111 ? 0.828 -6.477 -8.168 1.00 62.81 111 GLU A C 1
ATOM 872 O O . GLU A 1 111 ? 1.110 -6.636 -9.346 1.00 62.81 111 GLU A O 1
ATOM 877 N N . GLU A 1 112 ? 0.155 -7.391 -7.464 1.00 66.50 112 GLU A N 1
ATOM 878 C CA . GLU A 1 112 ? -0.290 -8.698 -7.979 1.00 66.50 112 GLU A CA 1
ATOM 879 C C . GLU A 1 112 ? -1.282 -8.547 -9.141 1.00 66.50 112 GLU A C 1
ATOM 881 O O . GLU A 1 112 ? -1.097 -9.156 -10.186 1.00 66.50 112 GLU A O 1
ATOM 886 N N . ILE A 1 113 ? -2.292 -7.673 -9.020 1.00 63.31 113 ILE A N 1
ATOM 887 C CA . ILE A 1 113 ? -3.224 -7.388 -10.124 1.00 63.31 113 ILE A CA 1
ATOM 888 C C . ILE A 1 113 ? -2.490 -6.747 -11.308 1.00 63.31 113 ILE A C 1
ATOM 890 O O . ILE A 1 113 ? -2.823 -7.031 -12.451 1.00 63.31 113 ILE A O 1
ATOM 894 N N . TYR A 1 114 ? -1.504 -5.875 -11.081 1.00 63.06 114 TYR A N 1
ATOM 895 C CA . TYR A 1 114 ? -0.719 -5.296 -12.170 1.00 63.06 114 TYR A CA 1
ATOM 896 C C . TYR A 1 114 ? 0.171 -6.342 -12.837 1.00 63.06 114 TYR A C 1
ATOM 898 O O . TYR A 1 114 ? 0.250 -6.334 -14.060 1.00 63.06 114 TYR A O 1
ATOM 906 N N . GLU A 1 115 ? 0.797 -7.242 -12.081 1.00 67.50 115 GLU A N 1
ATOM 907 C CA . GLU A 1 115 ? 1.554 -8.370 -12.629 1.00 67.50 115 GLU A CA 1
ATOM 908 C C . GLU A 1 115 ? 0.642 -9.300 -13.437 1.00 67.50 115 GLU A C 1
ATOM 910 O O . GLU A 1 115 ? 0.950 -9.573 -14.593 1.00 67.50 115 GLU A O 1
ATOM 915 N N . GLU A 1 116 ? -0.535 -9.655 -12.916 1.00 70.19 116 GLU A N 1
ATOM 916 C CA . GLU A 1 116 ? -1.520 -10.496 -13.609 1.00 70.19 116 GLU A CA 1
ATOM 917 C C . GLU A 1 116 ? -2.105 -9.799 -14.855 1.00 70.19 116 GLU A C 1
ATOM 919 O O . GLU A 1 116 ? -2.326 -10.428 -15.889 1.00 70.19 116 GLU A O 1
ATOM 924 N N . ILE A 1 117 ? -2.328 -8.479 -14.808 1.00 62.44 117 ILE A N 1
ATOM 925 C CA . ILE A 1 117 ? -2.741 -7.685 -15.977 1.00 62.44 117 ILE A CA 1
ATOM 926 C C . ILE A 1 117 ? -1.613 -7.631 -17.013 1.00 62.44 117 ILE A C 1
ATOM 928 O O . ILE A 1 117 ? -1.890 -7.736 -18.206 1.00 62.44 117 ILE A O 1
ATOM 932 N N . ILE A 1 118 ? -0.355 -7.459 -16.597 1.00 62.59 118 ILE A N 1
ATOM 933 C CA . ILE A 1 118 ? 0.804 -7.452 -17.503 1.00 62.59 118 ILE A CA 1
ATOM 934 C C . ILE A 1 118 ? 0.978 -8.832 -18.149 1.00 62.59 118 ILE A C 1
ATOM 936 O O . ILE A 1 118 ? 1.225 -8.908 -19.353 1.00 62.59 118 ILE A O 1
ATOM 940 N N . GLU A 1 119 ? 0.801 -9.907 -17.384 1.00 70.56 119 GLU A N 1
ATOM 941 C CA . GLU A 1 119 ? 0.856 -11.288 -17.859 1.00 70.56 119 GLU A CA 1
ATOM 942 C C . GLU A 1 119 ? -0.269 -11.571 -18.865 1.00 70.56 119 GLU A C 1
ATOM 944 O O . GLU A 1 119 ? 0.018 -11.915 -20.011 1.00 70.56 119 GLU A O 1
ATOM 949 N N . LYS A 1 120 ? -1.529 -11.258 -18.528 1.00 77.06 120 LYS A N 1
ATOM 950 C CA . LYS A 1 120 ? -2.673 -11.400 -19.451 1.00 77.06 120 LYS A CA 1
ATOM 951 C C . LYS A 1 120 ? -2.561 -10.519 -20.697 1.00 77.06 120 LYS A C 1
ATOM 953 O O . LYS A 1 120 ? -2.940 -10.942 -21.787 1.00 77.06 120 LYS A O 1
ATOM 958 N N . LEU A 1 121 ? -2.029 -9.297 -20.591 1.00 66.62 121 LEU A N 1
ATOM 959 C CA . LEU A 1 121 ? -1.768 -8.443 -21.760 1.00 66.62 121 LEU A CA 1
ATOM 960 C C . LEU A 1 121 ? -0.681 -9.031 -22.666 1.00 66.62 121 LEU A C 1
ATOM 962 O O . LEU A 1 121 ? -0.750 -8.870 -23.887 1.00 66.62 121 LEU A O 1
ATOM 966 N N . ASN A 1 122 ? 0.318 -9.704 -22.094 1.00 67.25 122 ASN A N 1
ATOM 967 C CA . ASN A 1 122 ? 1.334 -10.408 -22.867 1.00 67.25 122 ASN A CA 1
ATOM 968 C C . ASN A 1 122 ? 0.755 -11.653 -23.542 1.00 67.25 122 ASN A C 1
ATOM 970 O O . ASN A 1 122 ? 1.006 -11.843 -24.732 1.00 67.25 122 ASN A O 1
ATOM 974 N N . GLU A 1 123 ? -0.060 -12.443 -22.843 1.00 70.19 123 GLU A N 1
ATOM 975 C CA . GLU A 1 123 ? -0.780 -13.582 -23.423 1.00 70.19 123 GLU A CA 1
ATOM 976 C C . GLU A 1 123 ? -1.675 -13.144 -24.590 1.00 70.19 123 GLU A C 1
ATOM 978 O O . GLU A 1 123 ? -1.601 -13.721 -25.673 1.00 70.19 123 GLU A O 1
ATOM 983 N N . LEU A 1 124 ? -2.450 -12.065 -24.429 1.00 76.00 124 LEU A N 1
ATOM 984 C CA . LEU A 1 124 ? -3.300 -11.528 -25.497 1.00 76.00 124 LEU A CA 1
ATOM 985 C C . LEU A 1 124 ? -2.489 -11.054 -26.706 1.00 76.00 124 LEU A C 1
ATOM 987 O O . LEU A 1 124 ? -2.847 -11.370 -27.838 1.00 76.00 124 LEU A O 1
ATOM 991 N N . LYS A 1 125 ? -1.364 -10.361 -26.495 1.00 72.75 125 LYS A N 1
ATOM 992 C CA . LYS A 1 125 ? -0.472 -9.958 -27.596 1.00 72.75 125 LYS A CA 1
ATOM 993 C C . LYS A 1 125 ? 0.150 -11.155 -28.310 1.00 72.75 125 LYS A C 1
ATOM 995 O O . LYS A 1 125 ? 0.338 -11.113 -29.526 1.00 72.75 125 LYS A O 1
ATOM 1000 N N . GLN A 1 126 ? 0.486 -12.215 -27.575 1.00 66.56 126 GLN A N 1
ATOM 1001 C CA . GLN A 1 126 ? 0.991 -13.452 -28.166 1.00 66.56 126 GLN A CA 1
ATOM 1002 C C . GLN A 1 126 ? -0.098 -14.149 -28.987 1.00 66.56 126 GLN A C 1
ATOM 1004 O O . GLN A 1 126 ? 0.161 -14.539 -30.124 1.00 66.56 126 GLN A O 1
ATOM 1009 N N . LEU A 1 127 ? -1.322 -14.241 -28.462 1.00 72.19 127 LEU A N 1
ATOM 1010 C CA . LEU A 1 127 ? -2.464 -14.832 -29.159 1.00 72.19 127 LEU A CA 1
ATOM 1011 C C . LEU A 1 127 ? -2.844 -14.042 -30.413 1.00 72.19 127 LEU A C 1
ATOM 1013 O O . LEU A 1 127 ? -3.020 -14.646 -31.467 1.00 72.19 127 LEU A O 1
ATOM 1017 N N . GLU A 1 128 ? -2.875 -12.711 -30.347 1.00 73.00 128 GLU A N 1
ATOM 1018 C CA . GLU A 1 128 ? -3.150 -11.847 -31.499 1.00 73.00 128 GLU A CA 1
ATOM 1019 C C . GLU A 1 128 ? -2.072 -12.003 -32.588 1.00 73.00 128 GLU A C 1
ATOM 1021 O O . GLU A 1 128 ? -2.378 -12.113 -33.778 1.00 73.00 128 GLU A O 1
ATOM 1026 N N . ALA A 1 129 ? -0.796 -12.112 -32.198 1.00 67.81 129 ALA A N 1
ATOM 1027 C CA . ALA A 1 129 ? 0.300 -12.376 -33.129 1.00 67.81 129 ALA A CA 1
ATOM 1028 C C . ALA A 1 129 ? 0.212 -13.775 -33.772 1.00 67.81 129 ALA A C 1
ATOM 1030 O O . ALA A 1 129 ? 0.538 -13.934 -34.954 1.00 67.81 129 ALA A O 1
ATOM 1031 N N . ILE A 1 130 ? -0.242 -14.784 -33.022 1.00 61.94 130 ILE A N 1
ATOM 1032 C CA . ILE A 1 130 ? -0.482 -16.146 -33.519 1.00 61.94 130 ILE A CA 1
ATOM 1033 C C . ILE A 1 130 ? -1.684 -16.166 -34.466 1.00 61.94 130 ILE A C 1
ATOM 1035 O O . ILE A 1 130 ? -1.610 -16.782 -35.528 1.00 61.94 130 ILE A O 1
ATOM 1039 N N . GLU A 1 131 ? -2.774 -15.479 -34.128 1.00 70.62 131 GLU A N 1
ATOM 1040 C CA . GLU A 1 131 ? -3.985 -15.425 -34.946 1.00 70.62 131 GLU A CA 1
ATOM 1041 C C . GLU A 1 131 ? -3.735 -14.687 -36.265 1.00 70.62 131 GLU A C 1
ATOM 1043 O O . GLU A 1 131 ? -4.143 -15.163 -37.326 1.00 70.62 131 GLU A O 1
ATOM 1048 N N . LYS A 1 132 ? -2.970 -13.589 -36.233 1.00 76.31 132 LYS A N 1
ATOM 1049 C CA . LYS A 1 132 ? -2.539 -12.876 -37.440 1.00 76.31 132 LYS A CA 1
ATOM 1050 C C . LYS A 1 132 ? -1.686 -13.766 -38.350 1.00 76.31 132 LYS A C 1
ATOM 1052 O O . LYS A 1 132 ? -1.935 -13.833 -39.549 1.00 76.31 132 LYS A O 1
ATOM 1057 N N . ARG A 1 133 ? -0.742 -14.530 -37.787 1.00 62.41 133 ARG A N 1
ATOM 1058 C CA . ARG A 1 133 ? 0.084 -15.479 -38.560 1.00 62.41 133 ARG A CA 1
ATOM 1059 C C . ARG A 1 133 ? -0.699 -16.686 -39.085 1.00 62.41 133 ARG A C 1
ATOM 1061 O O . ARG A 1 133 ? -0.401 -17.146 -40.185 1.00 62.41 133 ARG A O 1
ATOM 1068 N N . LYS A 1 134 ? -1.713 -17.160 -38.349 1.00 70.88 134 LYS A N 1
ATOM 1069 C CA . LYS A 1 134 ? -2.655 -18.198 -38.805 1.00 70.88 134 LYS A CA 1
ATOM 1070 C C . LYS A 1 134 ? -3.526 -17.706 -39.964 1.00 70.88 134 LYS A C 1
ATOM 1072 O O . LYS A 1 134 ? -3.667 -18.433 -40.941 1.00 70.88 134 LYS A O 1
ATOM 1077 N N . LYS A 1 135 ? -4.047 -16.473 -39.896 1.00 78.88 135 LYS A N 1
ATOM 1078 C CA . LYS A 1 135 ? -4.791 -15.826 -40.997 1.00 78.88 135 LYS A CA 1
ATOM 1079 C C . LYS A 1 135 ? -3.928 -15.629 -42.251 1.00 78.88 135 LYS A C 1
ATOM 1081 O O . LYS A 1 135 ? -4.446 -15.681 -43.358 1.00 78.88 135 LYS A O 1
ATOM 1086 N N . GLU A 1 136 ? -2.617 -15.469 -42.080 1.00 72.12 136 GLU A N 1
ATOM 1087 C CA . GLU A 1 136 ? -1.634 -15.351 -43.167 1.00 72.12 136 GLU A CA 1
ATOM 1088 C C . GLU A 1 136 ? -1.044 -16.703 -43.640 1.00 72.12 136 GLU A C 1
ATOM 1090 O O . GLU A 1 136 ? -0.185 -16.712 -44.522 1.00 72.12 136 GLU A O 1
ATOM 1095 N N . GLY A 1 137 ? -1.460 -17.846 -43.071 1.00 71.69 137 GLY A N 1
ATOM 1096 C CA . GLY A 1 137 ? -1.016 -19.188 -43.490 1.00 71.69 137 GLY A CA 1
ATOM 1097 C C . GLY A 1 137 ? 0.448 -19.535 -43.174 1.00 71.69 137 GLY A C 1
ATOM 1098 O O . GLY A 1 137 ? 1.007 -20.452 -43.774 1.00 71.69 137 GLY A O 1
ATOM 1099 N N . ARG A 1 138 ? 1.100 -18.811 -42.253 1.00 62.25 138 ARG A N 1
ATOM 1100 C CA . ARG A 1 138 ? 2.527 -18.995 -41.923 1.00 62.25 138 ARG A CA 1
ATOM 1101 C C . ARG A 1 138 ? 2.707 -19.901 -40.694 1.00 62.25 138 ARG A C 1
ATOM 1103 O O . ARG A 1 138 ? 1.978 -19.729 -39.716 1.00 62.25 138 ARG A O 1
ATOM 1110 N N . PRO A 1 139 ? 3.691 -20.825 -40.683 1.00 52.69 139 PRO A N 1
ATOM 1111 C CA . PRO A 1 139 ? 3.923 -21.715 -39.545 1.00 52.69 139 PRO A CA 1
ATOM 1112 C C . PRO A 1 139 ? 4.280 -20.932 -38.271 1.00 52.69 139 PRO A C 1
ATOM 1114 O O . PRO A 1 139 ? 5.086 -19.994 -38.288 1.00 52.69 139 PRO A O 1
ATOM 1117 N N . VAL A 1 140 ? 3.651 -21.316 -37.156 1.00 49.78 140 VAL A N 1
ATOM 1118 C CA . VAL A 1 140 ? 3.811 -20.684 -35.839 1.00 49.78 140 VAL A CA 1
ATOM 1119 C C . VAL A 1 140 ? 4.858 -21.463 -35.048 1.00 49.78 140 VAL A C 1
ATOM 1121 O O . VAL A 1 140 ? 4.602 -22.573 -34.594 1.00 49.78 140 VAL A O 1
ATOM 1124 N N . PHE A 1 141 ? 6.042 -20.879 -34.879 1.00 48.38 141 PHE A N 1
ATOM 1125 C CA . PHE A 1 141 ? 7.091 -21.419 -34.015 1.00 48.38 141 PHE A CA 1
ATOM 1126 C C . PHE A 1 141 ? 6.964 -20.799 -32.617 1.00 48.38 141 PHE A C 1
ATOM 1128 O O . PHE A 1 141 ? 7.006 -19.574 -32.483 1.00 48.38 141 PHE A O 1
ATOM 1135 N N . VAL A 1 142 ? 6.804 -21.633 -31.585 1.00 48.81 142 VAL A N 1
ATOM 1136 C CA . VAL A 1 142 ? 6.836 -21.215 -30.174 1.00 48.81 142 VAL A CA 1
ATOM 1137 C C . VAL A 1 142 ? 8.283 -20.860 -29.830 1.00 48.81 142 VAL A C 1
ATOM 1139 O O . VAL A 1 142 ? 9.166 -21.712 -29.877 1.00 48.81 142 VAL A O 1
ATOM 1142 N N . ILE A 1 143 ? 8.549 -19.584 -29.557 1.00 49.66 143 ILE A N 1
ATOM 1143 C CA . ILE A 1 143 ? 9.882 -19.112 -29.171 1.00 49.66 143 ILE A CA 1
ATOM 1144 C C . ILE A 1 143 ? 10.041 -19.380 -27.674 1.00 49.66 143 ILE A C 1
ATOM 1146 O O . ILE A 1 143 ? 9.376 -18.737 -26.867 1.00 49.66 143 ILE A O 1
ATOM 1150 N N . GLU A 1 144 ? 10.919 -20.318 -27.319 1.00 49.69 144 GLU A N 1
ATOM 1151 C CA . GLU A 1 144 ? 11.361 -20.556 -25.941 1.00 49.69 144 GLU A CA 1
ATOM 1152 C C . GLU A 1 144 ? 11.824 -19.229 -25.310 1.00 49.69 144 GLU A C 1
ATOM 1154 O O . GLU A 1 144 ? 12.586 -18.469 -25.921 1.00 49.69 144 GLU A O 1
ATOM 1159 N N . GLU A 1 145 ? 11.292 -18.911 -24.127 1.00 51.53 145 GLU A N 1
ATOM 1160 C CA . GLU A 1 145 ? 11.372 -17.591 -23.498 1.00 51.53 145 GLU A CA 1
ATOM 1161 C C . GLU A 1 145 ? 12.789 -17.000 -23.505 1.00 51.53 145 GLU A C 1
ATOM 1163 O O . GLU A 1 145 ? 13.718 -17.461 -22.833 1.00 51.53 145 GLU A O 1
ATOM 1168 N N . LYS A 1 146 ? 12.942 -15.876 -24.215 1.00 57.75 146 LYS A N 1
ATOM 1169 C CA . LYS A 1 146 ? 14.041 -14.939 -23.975 1.00 57.75 146 LYS A CA 1
ATOM 1170 C C . LYS A 1 146 ? 13.937 -14.499 -22.514 1.00 57.75 146 LYS A C 1
ATOM 1172 O O . LYS A 1 146 ? 13.075 -13.682 -22.209 1.00 57.75 146 LYS A O 1
ATOM 1177 N N . LYS A 1 147 ? 14.813 -14.990 -21.628 1.00 60.88 147 LYS A N 1
ATOM 1178 C CA . LYS A 1 147 ? 14.920 -14.480 -20.249 1.00 60.88 147 LYS A CA 1
ATOM 1179 C C . LYS A 1 147 ? 15.144 -12.969 -20.295 1.00 60.88 147 LYS A C 1
ATOM 1181 O O . LYS A 1 147 ? 16.255 -12.510 -20.574 1.00 60.88 147 LYS A O 1
ATOM 1186 N N . GLN A 1 148 ? 14.086 -12.194 -20.077 1.00 60.91 148 GLN A N 1
ATOM 1187 C CA . GLN A 1 148 ? 14.221 -10.764 -19.860 1.00 60.91 148 GLN A CA 1
ATOM 1188 C C . GLN A 1 148 ? 14.951 -10.559 -18.528 1.00 60.91 148 GLN A C 1
ATOM 1190 O O . GLN A 1 148 ? 14.754 -11.347 -17.599 1.00 60.91 148 GLN A O 1
ATOM 1195 N N . PRO A 1 149 ? 15.838 -9.557 -18.422 1.00 65.31 149 PRO A N 1
ATOM 1196 C CA . PRO A 1 149 ? 16.467 -9.254 -17.149 1.00 65.31 149 PRO A CA 1
ATOM 1197 C C . PRO A 1 149 ? 15.389 -8.865 -16.139 1.00 65.31 149 PRO A C 1
ATOM 1199 O O . PRO A 1 149 ? 14.601 -7.951 -16.382 1.00 65.31 149 PRO A O 1
ATOM 1202 N N . SER A 1 150 ? 15.368 -9.570 -15.014 1.00 77.81 150 SER A N 1
ATOM 1203 C CA . SER A 1 150 ? 14.432 -9.295 -13.930 1.00 77.81 150 SER A CA 1
ATOM 1204 C C . SER A 1 150 ? 14.807 -7.992 -13.220 1.00 77.81 150 SER A C 1
ATOM 1206 O O . SER A 1 150 ? 15.966 -7.567 -13.240 1.00 77.81 150 SER A O 1
ATOM 1208 N N . LEU A 1 151 ? 13.856 -7.364 -12.523 1.00 78.50 151 LEU A N 1
ATOM 1209 C CA . LEU A 1 151 ? 14.148 -6.208 -11.660 1.00 78.50 151 LEU A CA 1
ATOM 1210 C C . LEU A 1 151 ? 15.204 -6.536 -10.589 1.00 78.50 151 LEU A C 1
ATOM 1212 O O . LEU A 1 151 ? 15.943 -5.653 -10.150 1.00 78.50 151 LEU A O 1
ATOM 1216 N N . GLU A 1 152 ? 15.302 -7.800 -10.183 1.00 79.12 152 GLU A N 1
ATOM 1217 C CA . GLU A 1 152 ? 16.312 -8.279 -9.242 1.00 79.12 152 GLU A CA 1
A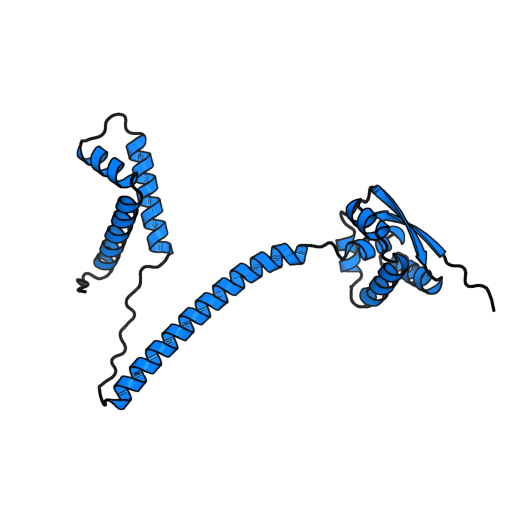TOM 1218 C C . GLU A 1 152 ? 17.723 -8.247 -9.836 1.00 79.12 152 GLU A C 1
ATOM 1220 O O . GLU A 1 152 ? 18.661 -7.842 -9.149 1.00 79.12 152 GLU A O 1
ATOM 1225 N N . ASP A 1 153 ? 17.881 -8.578 -11.123 1.00 78.00 153 ASP A N 1
ATOM 1226 C CA . ASP A 1 153 ? 19.173 -8.509 -11.815 1.00 78.00 153 ASP A CA 1
ATOM 1227 C C . ASP A 1 153 ? 19.715 -7.071 -11.848 1.00 78.00 153 ASP A C 1
ATOM 1229 O O . ASP A 1 153 ? 20.910 -6.851 -11.622 1.00 78.00 153 ASP A O 1
ATOM 1233 N N . TYR A 1 154 ? 18.838 -6.082 -12.062 1.00 81.88 154 TYR A N 1
ATOM 1234 C CA . TYR A 1 154 ? 19.198 -4.661 -11.997 1.00 81.88 154 TYR A CA 1
ATOM 1235 C C . TYR A 1 154 ? 19.649 -4.252 -10.594 1.00 81.88 154 TYR A C 1
ATOM 1237 O O . TYR A 1 154 ? 20.732 -3.678 -10.442 1.00 81.88 154 TYR A O 1
ATOM 1245 N N . LYS A 1 155 ? 18.873 -4.614 -9.566 1.00 86.00 155 LYS A N 1
ATOM 1246 C CA . LYS A 1 155 ? 19.201 -4.317 -8.163 1.00 86.00 155 LYS A CA 1
ATOM 1247 C C . LYS A 1 155 ? 20.511 -4.975 -7.727 1.00 86.00 155 LYS A C 1
ATOM 1249 O O . LYS A 1 155 ? 21.308 -4.366 -7.016 1.00 86.00 155 LYS A O 1
ATOM 1254 N N . ALA A 1 156 ? 20.765 -6.209 -8.158 1.00 83.94 156 ALA A N 1
ATOM 1255 C CA . ALA A 1 156 ? 21.990 -6.928 -7.827 1.00 83.94 156 ALA A CA 1
ATOM 1256 C C . ALA A 1 156 ? 23.231 -6.225 -8.397 1.00 83.94 156 ALA A C 1
ATOM 1258 O O . ALA A 1 156 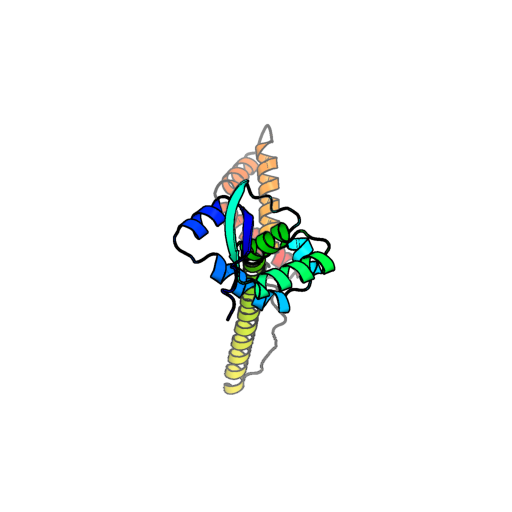? 24.214 -6.033 -7.680 1.00 83.94 156 ALA A O 1
ATOM 1259 N N . VAL A 1 157 ? 23.177 -5.806 -9.665 1.00 83.12 157 VAL A N 1
ATOM 1260 C CA . VAL A 1 157 ? 24.280 -5.083 -10.317 1.00 83.12 157 VAL A CA 1
ATOM 1261 C C . VAL A 1 157 ? 24.498 -3.715 -9.673 1.00 83.12 157 VAL A C 1
ATOM 1263 O O . VAL A 1 157 ? 25.639 -3.348 -9.395 1.00 83.12 157 VAL A O 1
ATOM 1266 N N . GLU A 1 158 ? 23.427 -2.986 -9.366 1.00 86.19 158 GLU A N 1
ATOM 1267 C CA . GLU A 1 158 ? 23.513 -1.691 -8.688 1.00 86.19 158 GLU A CA 1
ATOM 1268 C C . GLU A 1 158 ? 24.170 -1.800 -7.301 1.00 86.19 158 GLU A C 1
ATOM 1270 O O . GLU A 1 158 ? 25.060 -1.014 -6.967 1.00 86.19 158 GLU A O 1
ATOM 1275 N N . ASN A 1 159 ? 23.808 -2.823 -6.523 1.00 89.44 159 ASN A N 1
ATOM 1276 C CA . ASN A 1 159 ? 24.418 -3.093 -5.221 1.00 89.44 159 ASN A CA 1
ATOM 1277 C C . ASN A 1 159 ? 25.912 -3.432 -5.334 1.00 89.44 159 ASN A C 1
ATOM 1279 O O . ASN A 1 159 ? 26.710 -2.990 -4.506 1.00 89.44 159 ASN A O 1
ATOM 1283 N N . SER A 1 160 ? 26.313 -4.197 -6.354 1.00 83.69 160 SER A N 1
ATOM 1284 C CA . SER A 1 160 ? 27.727 -4.488 -6.619 1.00 83.69 160 SER A CA 1
ATOM 1285 C C . SER A 1 160 ? 28.520 -3.229 -6.982 1.00 83.69 160 SER A C 1
ATOM 1287 O O . SER A 1 160 ? 29.615 -3.039 -6.452 1.00 83.69 160 SER A O 1
ATOM 1289 N N . LEU A 1 161 ? 27.970 -2.351 -7.829 1.00 86.19 161 LEU A N 1
ATOM 1290 C CA . LEU A 1 161 ? 28.618 -1.085 -8.194 1.00 86.19 161 LEU A CA 1
ATOM 1291 C C . LEU A 1 161 ? 28.760 -0.153 -6.986 1.00 86.19 161 LEU A C 1
ATOM 1293 O O . LEU A 1 161 ? 29.822 0.433 -6.801 1.00 86.19 161 LEU A O 1
ATOM 1297 N N . LYS A 1 162 ? 27.745 -0.086 -6.117 1.00 90.94 162 LYS A N 1
ATOM 1298 C CA . LYS A 1 162 ? 27.800 0.699 -4.876 1.00 90.94 162 LYS A CA 1
ATOM 1299 C C . LYS A 1 162 ? 28.896 0.208 -3.923 1.00 90.94 162 LYS A C 1
ATOM 1301 O O . LYS A 1 162 ? 29.678 1.006 -3.418 1.00 90.94 162 LYS A O 1
ATOM 1306 N N . LYS A 1 163 ? 29.012 -1.109 -3.716 1.00 90.25 163 LYS A N 1
ATOM 1307 C CA . LYS A 1 163 ? 30.093 -1.692 -2.895 1.00 90.25 163 LYS A CA 1
ATOM 1308 C C . LYS A 1 163 ? 31.478 -1.367 -3.458 1.00 90.25 163 LYS A C 1
ATOM 1310 O O . LYS A 1 163 ? 32.427 -1.148 -2.703 1.00 90.25 163 LYS A O 1
ATOM 1315 N N . TRP A 1 164 ? 31.604 -1.347 -4.783 1.00 88.06 164 TRP A N 1
ATOM 1316 C CA . TRP A 1 164 ? 32.858 -1.007 -5.445 1.00 88.06 164 TRP A CA 1
ATOM 1317 C C . TRP A 1 164 ? 33.190 0.485 -5.323 1.00 88.06 164 TRP A C 1
ATOM 1319 O O . TRP A 1 164 ? 34.320 0.818 -4.978 1.00 88.06 164 TRP A O 1
ATOM 1329 N N . GLU A 1 165 ? 32.199 1.365 -5.482 1.00 90.88 165 GLU A N 1
ATOM 1330 C CA . GLU A 1 165 ? 32.302 2.809 -5.227 1.00 90.88 165 GLU A CA 1
ATOM 1331 C C . GLU A 1 165 ? 32.782 3.100 -3.793 1.00 90.88 165 GLU A C 1
ATOM 1333 O O . GLU A 1 165 ? 33.738 3.852 -3.587 1.00 90.88 165 GLU A O 1
ATOM 1338 N N . GLU A 1 166 ? 32.174 2.447 -2.797 1.00 91.88 166 GLU A N 1
ATOM 1339 C CA . GLU A 1 166 ? 32.556 2.554 -1.382 1.00 91.88 166 GLU A CA 1
ATOM 1340 C C . GLU A 1 166 ? 33.985 2.055 -1.132 1.00 91.88 166 GLU A C 1
ATOM 1342 O O . GLU A 1 166 ? 34.716 2.627 -0.322 1.00 91.88 166 GLU A O 1
ATOM 1347 N N . SER A 1 167 ? 34.398 0.998 -1.835 1.00 90.88 167 SER A N 1
ATOM 1348 C CA . SER A 1 167 ? 35.750 0.444 -1.731 1.00 90.88 167 SER A CA 1
ATOM 1349 C C . SER A 1 167 ? 36.796 1.378 -2.342 1.00 90.88 167 SER A C 1
ATOM 1351 O O . SER A 1 167 ? 37.849 1.585 -1.743 1.00 90.88 167 SER A O 1
ATOM 1353 N N . LEU A 1 168 ? 36.509 1.971 -3.506 1.00 88.56 168 LEU A N 1
ATOM 1354 C CA . LEU A 1 168 ? 37.388 2.940 -4.167 1.00 88.56 168 LEU A CA 1
ATOM 1355 C C . LEU A 1 168 ? 37.512 4.226 -3.347 1.00 88.56 168 LEU A C 1
ATOM 1357 O O . LEU A 1 168 ? 38.615 4.706 -3.117 1.00 88.56 168 LEU A O 1
ATOM 1361 N N . SER A 1 169 ? 36.407 4.725 -2.801 1.00 89.25 169 SER A N 1
ATOM 1362 C CA . SER A 1 169 ? 36.399 5.955 -1.998 1.00 89.25 169 SER A CA 1
ATOM 1363 C C . SER A 1 169 ? 37.228 5.853 -0.710 1.00 89.25 169 SER A C 1
ATOM 1365 O O . SER A 1 169 ? 37.654 6.868 -0.167 1.00 89.25 169 SER A O 1
ATOM 1367 N N . LYS A 1 170 ? 37.476 4.633 -0.216 1.00 91.75 170 LYS A N 1
ATOM 1368 C CA . LYS A 1 170 ? 38.287 4.363 0.983 1.00 91.75 170 LYS A CA 1
ATOM 1369 C C . LYS A 1 170 ? 39.774 4.133 0.686 1.00 91.75 170 LYS A C 1
ATOM 1371 O O . LYS A 1 170 ? 40.568 4.043 1.624 1.00 91.75 170 LYS A O 1
ATOM 1376 N N . LYS A 1 171 ? 40.181 4.002 -0.583 1.00 90.19 171 LYS A N 1
ATOM 1377 C CA . LYS A 1 171 ? 41.592 3.787 -0.938 1.00 90.19 171 LYS A CA 1
ATOM 1378 C C . LYS A 1 171 ? 42.394 5.077 -0.760 1.00 90.19 171 LYS A C 1
ATOM 1380 O O . LYS A 1 171 ? 42.017 6.128 -1.259 1.00 90.19 171 LYS A O 1
ATOM 1385 N N . LYS A 1 172 ? 43.554 4.976 -0.097 1.00 88.38 172 LYS A N 1
ATOM 1386 C CA . LYS A 1 172 ? 44.474 6.112 0.123 1.00 88.38 172 LYS A CA 1
ATOM 1387 C C . LYS A 1 172 ? 45.121 6.642 -1.163 1.00 88.38 172 LYS A C 1
ATOM 1389 O O . LYS A 1 172 ? 45.498 7.804 -1.216 1.00 88.38 172 LYS A O 1
ATOM 1394 N N . ARG A 1 173 ? 45.302 5.786 -2.170 1.00 92.38 173 ARG A N 1
ATOM 1395 C CA . ARG A 1 173 ? 45.787 6.146 -3.508 1.00 92.38 173 ARG A CA 1
ATOM 1396 C C . ARG A 1 173 ? 44.959 5.385 -4.530 1.00 92.38 173 ARG A C 1
ATOM 1398 O O . ARG A 1 173 ? 44.763 4.179 -4.370 1.00 92.38 173 ARG A O 1
ATOM 1405 N N . LEU A 1 174 ? 44.486 6.092 -5.546 1.00 90.56 174 LEU A N 1
ATOM 1406 C CA . LEU A 1 174 ? 43.767 5.523 -6.676 1.00 90.56 174 LEU A CA 1
ATOM 1407 C C . LEU A 1 174 ? 44.694 5.499 -7.889 1.00 90.56 174 LEU A C 1
ATOM 1409 O O . LEU A 1 174 ? 45.508 6.397 -8.087 1.00 90.56 174 LEU A O 1
ATOM 1413 N N . SER A 1 175 ? 44.595 4.450 -8.695 1.00 92.00 175 SER A N 1
ATOM 1414 C CA . SER A 1 175 ? 45.186 4.452 -10.031 1.00 92.00 175 SER A CA 1
ATOM 1415 C C . SER A 1 175 ? 44.347 5.312 -10.981 1.00 92.00 175 SER A C 1
ATOM 1417 O O . SER A 1 175 ? 43.136 5.436 -10.812 1.00 92.00 175 SER A O 1
ATOM 1419 N N . ARG A 1 176 ? 44.955 5.827 -12.056 1.00 89.94 176 ARG A N 1
ATOM 1420 C CA . ARG A 1 176 ? 44.261 6.635 -13.082 1.00 89.94 176 ARG A CA 1
ATOM 1421 C C . ARG A 1 176 ? 42.995 5.963 -13.642 1.00 89.94 176 ARG A C 1
ATOM 1423 O O . ARG A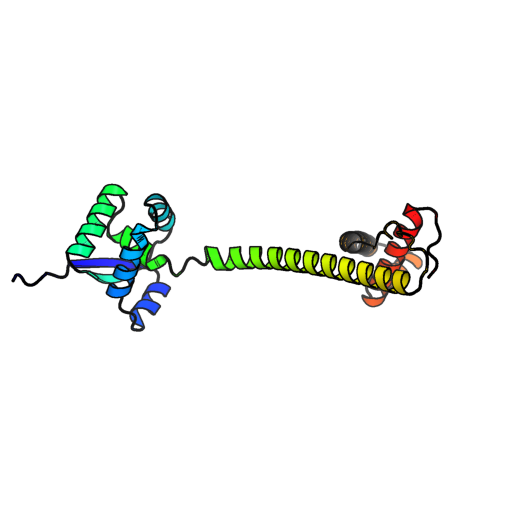 1 176 ? 42.025 6.636 -13.968 1.00 89.94 176 ARG A O 1
ATOM 1430 N N . ARG A 1 177 ? 42.988 4.627 -13.749 1.00 82.31 177 ARG A N 1
ATOM 1431 C CA . ARG A 1 177 ? 41.804 3.853 -14.168 1.00 82.31 177 ARG A CA 1
ATOM 1432 C C . ARG A 1 177 ? 40.721 3.816 -13.088 1.00 82.31 177 ARG A C 1
ATOM 1434 O O . ARG A 1 177 ? 39.545 3.870 -13.415 1.00 82.31 177 ARG A O 1
ATOM 1441 N N . GLU A 1 178 ? 41.101 3.718 -11.817 1.00 84.44 178 GLU A N 1
ATOM 1442 C CA . GLU A 1 178 ? 40.159 3.731 -10.693 1.00 84.44 178 GLU A CA 1
ATOM 1443 C C . GLU A 1 178 ? 39.540 5.112 -10.472 1.00 84.44 178 GLU A C 1
ATOM 1445 O O . GLU A 1 178 ? 38.364 5.192 -10.134 1.00 84.44 178 GLU A O 1
ATOM 1450 N N . GLU A 1 179 ? 40.292 6.185 -10.717 1.00 88.69 179 GLU A N 1
ATOM 1451 C CA . GLU A 1 179 ? 39.770 7.556 -10.702 1.00 88.69 179 GLU A CA 1
ATOM 1452 C C . GLU A 1 179 ? 38.699 7.753 -11.779 1.00 88.69 179 GLU A C 1
ATOM 1454 O O . GLU A 1 179 ? 37.600 8.206 -11.469 1.00 88.69 179 GLU A O 1
ATOM 1459 N N . GLN A 1 180 ? 38.968 7.314 -13.014 1.00 86.81 180 GLN A N 1
ATOM 1460 C CA . GLN A 1 180 ? 37.993 7.356 -14.113 1.00 86.81 180 GLN A CA 1
ATOM 1461 C C . GLN A 1 180 ? 36.735 6.535 -13.808 1.00 86.81 180 GLN A C 1
ATOM 1463 O O . GLN A 1 180 ? 35.616 6.963 -14.080 1.00 86.81 180 GLN A O 1
ATOM 1468 N N . VAL A 1 181 ? 36.901 5.348 -13.222 1.00 84.94 181 VAL A N 1
ATOM 1469 C CA . VAL A 1 181 ? 35.774 4.502 -12.810 1.00 84.94 181 VAL A CA 1
ATOM 1470 C C . VAL A 1 181 ? 34.955 5.186 -11.715 1.00 84.94 181 VAL A C 1
ATOM 1472 O O . VAL A 1 181 ? 33.729 5.192 -11.788 1.00 84.94 181 VAL A O 1
ATOM 1475 N N . LEU A 1 182 ? 35.609 5.772 -10.711 1.00 88.75 182 LEU A N 1
ATOM 1476 C CA . LEU A 1 182 ? 34.936 6.469 -9.618 1.00 88.75 182 LEU A CA 1
ATOM 1477 C C . LEU A 1 182 ? 34.173 7.702 -10.123 1.00 88.75 182 LEU A C 1
ATOM 1479 O O . LEU A 1 182 ? 33.053 7.950 -9.684 1.00 88.75 182 LEU A O 1
ATOM 1483 N N . GLU A 1 183 ? 34.738 8.434 -11.081 1.00 89.56 183 GLU A N 1
ATOM 1484 C CA . GLU A 1 183 ? 34.079 9.550 -11.763 1.00 89.56 183 GLU A CA 1
ATOM 1485 C C . GLU A 1 183 ? 32.819 9.091 -12.517 1.00 89.56 183 GLU A C 1
ATOM 1487 O O . GLU A 1 183 ? 31.755 9.691 -12.371 1.00 89.56 183 GLU A O 1
ATOM 1492 N N . MET A 1 184 ? 32.896 7.974 -13.250 1.00 86.88 184 MET A N 1
ATOM 1493 C CA . MET A 1 184 ? 31.733 7.385 -13.927 1.00 86.88 184 MET A CA 1
ATOM 1494 C C . MET A 1 184 ? 30.659 6.862 -12.962 1.00 86.88 184 MET A C 1
ATOM 1496 O O . MET A 1 184 ? 29.489 6.834 -13.331 1.00 86.88 184 MET A O 1
ATOM 1500 N N . LEU A 1 185 ? 31.030 6.422 -11.754 1.00 86.75 185 LEU A N 1
ATOM 1501 C CA . LEU A 1 185 ? 30.083 5.924 -10.744 1.00 86.75 185 LEU A CA 1
ATOM 1502 C C . LEU A 1 185 ? 29.329 7.045 -10.014 1.00 86.75 185 LEU A C 1
ATOM 1504 O O . LEU A 1 185 ? 28.208 6.810 -9.557 1.00 86.75 185 LEU A O 1
ATOM 1508 N N . ARG A 1 186 ? 29.925 8.242 -9.926 1.00 88.06 186 ARG A N 1
ATOM 1509 C CA . ARG A 1 186 ? 29.315 9.442 -9.325 1.00 88.06 186 ARG A CA 1
ATOM 1510 C C . ARG A 1 186 ? 28.283 10.108 -10.236 1.00 88.06 186 ARG A C 1
ATOM 1512 O O . ARG A 1 186 ? 27.356 10.740 -9.741 1.00 88.06 186 ARG A O 1
ATOM 1519 N N . ASP A 1 187 ? 28.439 9.961 -11.548 1.00 92.19 187 ASP A N 1
ATOM 1520 C CA . ASP A 1 187 ? 27.493 10.444 -12.551 1.00 92.19 187 ASP A CA 1
ATOM 1521 C C . ASP A 1 187 ? 26.320 9.447 -12.705 1.00 92.19 187 ASP A C 1
ATOM 1523 O O . ASP A 1 187 ? 26.541 8.279 -13.045 1.00 92.19 187 ASP A O 1
ATOM 1527 N N . PRO A 1 188 ? 25.063 9.863 -12.455 1.00 88.81 188 PRO A N 1
ATOM 1528 C CA . PRO A 1 188 ? 23.913 8.960 -12.469 1.00 88.81 188 PRO A CA 1
ATOM 1529 C C . PRO A 1 188 ? 23.610 8.378 -13.857 1.00 88.81 188 PRO A C 1
ATOM 1531 O O . PRO A 1 188 ? 23.160 7.232 -13.953 1.00 88.81 188 PRO A O 1
ATOM 1534 N N . GLU A 1 189 ? 23.878 9.120 -14.934 1.00 88.12 189 GLU A N 1
ATOM 1535 C CA . GLU A 1 189 ? 23.625 8.668 -16.303 1.00 88.12 189 GLU A CA 1
ATOM 1536 C C . GLU A 1 189 ? 24.651 7.612 -16.717 1.00 88.12 189 GLU A C 1
ATOM 1538 O O . GLU A 1 189 ? 24.290 6.527 -17.192 1.00 88.12 189 GLU A O 1
ATOM 1543 N N . LYS A 1 190 ? 25.934 7.874 -16.437 1.00 88.75 190 LYS A N 1
ATOM 1544 C CA . LYS A 1 190 ? 27.026 6.922 -16.699 1.00 88.75 190 LYS A CA 1
ATOM 1545 C C . LYS A 1 190 ? 26.906 5.674 -15.825 1.00 88.75 190 LYS A C 1
ATOM 1547 O O . LYS A 1 190 ? 27.136 4.558 -16.301 1.00 88.75 190 LYS A O 1
ATOM 1552 N N . ARG A 1 191 ? 26.468 5.819 -14.570 1.00 86.25 191 ARG A N 1
ATOM 1553 C CA . ARG A 1 191 ? 26.165 4.697 -13.668 1.00 86.25 191 ARG A CA 1
ATOM 1554 C C . ARG A 1 191 ? 25.046 3.816 -14.219 1.00 86.25 191 ARG A C 1
ATOM 1556 O O . ARG A 1 191 ? 25.200 2.593 -14.261 1.00 86.25 191 ARG A O 1
ATOM 1563 N N . ALA A 1 192 ? 23.946 4.406 -14.685 1.00 82.75 192 ALA A N 1
ATOM 1564 C CA . ALA A 1 192 ? 22.853 3.657 -15.303 1.00 82.75 192 ALA A CA 1
ATOM 1565 C C . ALA A 1 192 ? 23.316 2.914 -16.568 1.00 82.75 192 ALA A C 1
ATOM 1567 O O . ALA A 1 192 ? 22.917 1.769 -16.812 1.00 82.75 192 ALA A O 1
ATOM 1568 N N . GLU A 1 193 ? 24.204 3.520 -17.356 1.00 86.94 193 GLU A N 1
ATOM 1569 C CA . GLU A 1 193 ? 24.803 2.871 -18.518 1.00 86.94 193 GLU A CA 1
ATOM 1570 C C . GLU A 1 193 ? 25.691 1.675 -18.131 1.00 86.94 193 GLU A C 1
ATOM 1572 O O . GLU A 1 193 ? 25.590 0.607 -18.745 1.00 86.94 193 GLU A O 1
ATOM 1577 N N . LEU A 1 194 ? 26.503 1.797 -17.076 1.00 83.00 194 LEU A N 1
ATOM 1578 C CA . LEU A 1 194 ? 27.309 0.695 -16.538 1.00 83.00 194 LEU A CA 1
ATOM 1579 C C . LEU A 1 194 ? 26.442 -0.476 -16.061 1.00 83.00 194 LEU A C 1
ATOM 1581 O O . LEU A 1 194 ? 26.784 -1.635 -16.320 1.00 83.00 194 LEU A O 1
ATOM 1585 N N . VAL A 1 195 ? 25.302 -0.194 -15.423 1.00 84.00 195 VAL A N 1
ATOM 1586 C CA . VAL A 1 195 ? 24.315 -1.213 -15.031 1.00 84.00 195 VAL A CA 1
ATOM 1587 C C . VAL A 1 195 ? 23.765 -1.924 -16.270 1.00 84.00 195 VAL A C 1
ATOM 1589 O O . VAL A 1 195 ? 23.833 -3.152 -16.359 1.00 84.00 195 VAL A O 1
ATOM 1592 N N . ARG A 1 196 ? 23.302 -1.168 -17.275 1.00 83.00 196 ARG A N 1
ATOM 1593 C CA . ARG A 1 196 ? 22.779 -1.727 -18.537 1.00 83.00 196 ARG A CA 1
ATOM 1594 C C . ARG A 1 196 ? 23.813 -2.601 -19.253 1.00 83.00 196 ARG A C 1
ATOM 1596 O O . ARG A 1 196 ? 23.481 -3.700 -19.702 1.00 83.00 196 ARG A O 1
ATOM 1603 N N . ARG A 1 197 ? 25.069 -2.150 -19.340 1.00 81.12 197 ARG A N 1
ATOM 1604 C CA . ARG A 1 197 ? 26.173 -2.900 -19.967 1.00 81.12 197 ARG A CA 1
ATOM 1605 C C . ARG A 1 197 ? 26.481 -4.199 -19.213 1.00 81.12 197 ARG A C 1
ATOM 1607 O O . ARG A 1 197 ? 26.628 -5.239 -19.855 1.00 81.12 197 ARG A O 1
ATOM 1614 N N . ASN A 1 198 ? 26.512 -4.173 -17.879 1.00 81.50 198 ASN A N 1
ATOM 1615 C CA . ASN A 1 198 ? 26.763 -5.363 -17.056 1.00 81.50 198 ASN A CA 1
ATOM 1616 C C . ASN A 1 198 ? 25.638 -6.400 -17.148 1.00 81.50 198 ASN A C 1
ATOM 1618 O O . ASN A 1 198 ? 25.910 -7.593 -17.267 1.00 81.50 198 ASN A O 1
ATOM 1622 N N . ILE A 1 199 ? 24.379 -5.963 -17.150 1.00 76.19 199 ILE A N 1
ATOM 1623 C CA . ILE A 1 199 ? 23.222 -6.858 -17.304 1.00 76.19 199 ILE A CA 1
ATOM 1624 C C . ILE A 1 199 ? 23.250 -7.527 -18.674 1.00 76.19 199 ILE A C 1
ATOM 1626 O O . ILE A 1 199 ? 23.141 -8.746 -18.778 1.00 76.19 199 ILE A O 1
ATOM 1630 N N . LYS A 1 200 ? 23.506 -6.750 -19.730 1.00 76.69 200 LYS A N 1
ATOM 1631 C CA . LYS A 1 200 ? 23.672 -7.272 -21.090 1.00 76.69 200 LYS A CA 1
ATOM 1632 C C . LYS A 1 200 ? 24.822 -8.283 -21.187 1.00 76.69 200 LYS A C 1
ATOM 1634 O O . LYS A 1 200 ? 24.683 -9.292 -21.875 1.00 76.69 200 LYS A O 1
ATOM 1639 N N . ALA A 1 201 ? 25.938 -8.046 -20.495 1.00 74.75 201 ALA A N 1
ATOM 1640 C CA . ALA A 1 201 ? 27.058 -8.985 -20.433 1.00 74.75 201 ALA A CA 1
ATOM 1641 C C . ALA A 1 201 ? 26.701 -10.275 -19.670 1.00 74.75 201 ALA A C 1
ATOM 1643 O O . ALA A 1 201 ? 26.989 -11.366 -20.159 1.00 74.75 201 ALA A O 1
ATOM 1644 N N . ARG A 1 202 ? 26.004 -10.175 -18.529 1.00 67.19 202 ARG A N 1
ATOM 1645 C CA . ARG A 1 202 ? 25.504 -11.335 -17.768 1.00 67.19 202 ARG A CA 1
ATOM 1646 C C . ARG A 1 202 ? 24.540 -12.198 -18.581 1.00 67.19 202 ARG A C 1
ATOM 1648 O O . ARG A 1 202 ? 24.646 -13.422 -18.551 1.00 67.19 202 ARG A O 1
ATOM 1655 N N . LEU A 1 203 ? 23.645 -11.575 -19.346 1.00 61.81 203 LEU A N 1
ATOM 1656 C CA . LEU A 1 203 ? 22.713 -12.283 -20.228 1.00 61.81 203 LEU A CA 1
ATOM 1657 C C . LEU A 1 203 ? 23.424 -12.972 -21.401 1.00 61.81 203 LEU A C 1
ATOM 1659 O O . LEU A 1 203 ? 23.013 -14.054 -21.808 1.00 61.81 203 LEU A O 1
ATOM 1663 N N . ARG A 1 204 ? 24.527 -12.400 -21.906 1.00 62.28 204 ARG A N 1
ATOM 1664 C CA . ARG A 1 204 ? 25.389 -13.057 -22.906 1.00 62.28 204 ARG A CA 1
ATOM 1665 C C . ARG A 1 204 ? 26.192 -14.230 -22.321 1.00 62.28 204 ARG A C 1
ATOM 1667 O O . ARG A 1 204 ? 26.393 -15.224 -23.010 1.00 62.28 204 ARG A O 1
ATOM 1674 N N . GLY A 1 205 ? 26.630 -14.134 -21.063 1.00 49.47 205 GLY A N 1
ATOM 1675 C CA . GLY A 1 205 ? 27.443 -15.155 -20.386 1.00 49.47 205 GLY A CA 1
ATOM 1676 C C . GLY A 1 205 ? 26.679 -16.394 -19.900 1.00 49.47 205 GLY A C 1
ATOM 1677 O O . GLY A 1 205 ? 27.296 -17.430 -19.688 1.00 49.47 205 GLY A O 1
ATOM 1678 N N . ARG A 1 206 ? 25.348 -16.327 -19.755 1.00 53.25 206 ARG A N 1
ATOM 1679 C CA . ARG A 1 206 ? 24.519 -17.467 -19.311 1.00 53.25 206 ARG A CA 1
ATOM 1680 C C . ARG A 1 206 ? 24.157 -18.477 -20.414 1.00 53.25 206 ARG A C 1
ATOM 1682 O O . ARG A 1 206 ? 23.593 -19.510 -20.076 1.00 53.25 206 ARG A O 1
ATOM 1689 N N . SER A 1 207 ? 24.463 -18.226 -21.694 1.00 45.97 207 SER A N 1
ATOM 1690 C CA . SER A 1 207 ? 24.113 -19.166 -22.783 1.00 45.97 207 SER A CA 1
ATOM 1691 C C . SER A 1 207 ? 25.171 -19.391 -23.870 1.00 45.97 207 SER A C 1
ATOM 1693 O O . SER A 1 207 ? 24.926 -20.178 -24.781 1.00 45.97 207 SER A O 1
ATOM 1695 N N . GLY A 1 208 ? 26.320 -18.703 -23.849 1.00 42.91 208 GLY A N 1
ATOM 1696 C CA . GLY A 1 208 ? 27.328 -18.822 -24.916 1.00 42.91 208 GLY A CA 1
ATOM 1697 C C . GLY A 1 208 ? 26.851 -18.380 -26.315 1.00 42.91 208 GLY A C 1
ATOM 1698 O O . GLY A 1 208 ? 27.623 -18.444 -27.268 1.00 42.91 208 GLY A O 1
ATOM 1699 N N . LYS A 1 209 ? 25.612 -17.893 -26.472 1.00 44.31 209 LYS A N 1
ATOM 1700 C CA . LYS A 1 209 ? 25.047 -17.473 -27.762 1.00 44.31 209 LYS A CA 1
ATOM 1701 C C . LYS A 1 209 ? 24.957 -15.946 -27.835 1.00 44.31 209 LYS A C 1
ATOM 1703 O O . LYS A 1 209 ? 24.327 -15.290 -27.006 1.00 44.31 209 LYS A O 1
ATOM 1708 N N . LYS A 1 210 ? 25.617 -15.364 -28.846 1.00 38.81 210 LYS A N 1
ATOM 1709 C CA . LYS A 1 210 ? 25.561 -13.930 -29.185 1.00 38.81 210 LYS A CA 1
ATOM 1710 C C . LYS A 1 210 ? 24.104 -13.505 -29.408 1.00 38.81 210 LYS A C 1
ATOM 1712 O O . LYS A 1 210 ? 23.453 -13.978 -30.330 1.00 38.81 210 LYS A O 1
ATOM 1717 N N . ILE A 1 211 ? 23.631 -12.562 -28.596 1.00 45.78 211 ILE A N 1
ATOM 1718 C CA . ILE A 1 211 ? 22.356 -11.867 -28.804 1.00 45.78 211 ILE A CA 1
ATOM 1719 C C . ILE A 1 211 ? 22.603 -10.745 -29.826 1.00 45.78 211 ILE A C 1
ATOM 1721 O O . ILE A 1 211 ? 23.322 -9.782 -29.513 1.00 45.78 211 ILE A O 1
ATOM 1725 N N . VAL A 1 212 ? 22.062 -10.910 -31.036 1.00 33.06 212 VAL A N 1
ATOM 1726 C CA . VAL A 1 212 ? 22.024 -9.906 -32.117 1.00 33.06 212 VAL A CA 1
ATOM 1727 C C . VAL A 1 212 ? 20.689 -9.157 -32.025 1.00 33.06 212 VAL A C 1
ATOM 1729 O O . VAL A 1 212 ? 19.673 -9.780 -31.711 1.00 33.06 212 VAL A O 1
ATOM 1732 N N . TYR A 1 213 ? 20.736 -7.832 -32.197 1.00 41.31 213 TYR A N 1
ATOM 1733 C CA . TYR A 1 213 ? 19.563 -6.950 -32.211 1.00 41.31 213 TYR A CA 1
ATOM 1734 C C . TYR A 1 213 ? 18.873 -7.006 -33.565 1.00 41.31 213 TYR A C 1
ATOM 1736 O O . TYR A 1 213 ? 19.620 -7.026 -34.568 1.00 41.31 213 TYR A O 1
#

Radius of gyration: 33.08 Å; chains: 1; bounding box: 93×40×78 Å

Sequence (213 aa):
MARKMASKITVKVSEKTFRKLRAGRNISEQVRAALERLKEIGPEELKRMTEGAVGKEKITVKLPEEEYAMLKSLSEETGMTVSAIVRALLNKKEESTGRKEVKARHKRGKEEIYEEIIEKLNELKQLEAIEKRKKEGRPVFVIEEKKQPSLEDYKAVENSLKKWEESLSKKKRLSRREEQVLEMLRDPEKRAELVRRNIKARLRGRSGKKIVY

Foldseek 3Di:
DDPQDFDKDKAAAAPVLVVVCVVDDQLQVLLVVLLVCVVVPDLVNLVVLLVPTGHDDIDMHTYGPVSVVSLVVSCVVNVHDSNSSSRSSSCVVPPCVCVVVVVVVVVVVVVVVVVVVVVVVVVVVLVVVVVVCVVVVHDDDDDDDPPDDDPVLLVVLLVVLVVLLVVLVPDPDDDPVSVVSNVLCVDPVSVVVSSVVVSQVVSCVVPVDDDDD

pLDDT: mean 71.51, std 13.62, range [33.06, 92.38]